Protein AF-A0A662D8E0-F1 (afdb_monomer)

Sequence (183 aa):
MVKTVTLTEENLMGVLKNFDGKKYLFLFYQEEELLMEKIFDDTGQSELQKMQFIKDIRFDVQKIKRLFADYGVHFNFLFITKVKWSNQLMDVTEFAPQQYENFKITGEFFSVFYNLAKATGGVTLSSQNPEAAFKKAVEVAENYYLLYYRPLNYQADGKFRQIKVVVRNRNYKVIHRLGYVAD

Structure (mmCIF, N/CA/C/O backbone):
data_AF-A0A662D8E0-F1
#
_entry.i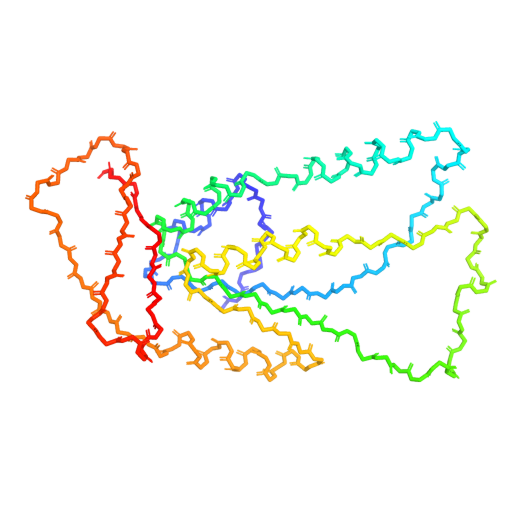d   AF-A0A662D8E0-F1
#
loop_
_atom_site.group_PDB
_atom_site.id
_atom_site.type_symbol
_atom_site.label_atom_id
_atom_site.label_alt_id
_atom_site.label_comp_id
_atom_site.label_asym_id
_atom_site.label_entity_id
_atom_site.label_seq_id
_atom_site.pdbx_PDB_ins_code
_atom_site.Cartn_x
_atom_site.Cartn_y
_atom_site.Cartn_z
_atom_site.occupancy
_atom_site.B_iso_or_equiv
_atom_site.auth_seq_id
_atom_site.auth_comp_id
_atom_site.auth_asym_id
_atom_site.auth_atom_id
_atom_site.pdbx_PDB_model_num
ATOM 1 N N . MET A 1 1 ? -19.123 -3.849 -16.099 1.00 37.91 1 MET A N 1
ATOM 2 C CA . MET A 1 1 ? -18.856 -2.529 -16.710 1.00 37.91 1 MET A CA 1
ATOM 3 C C . MET A 1 1 ? -17.509 -2.054 -16.182 1.00 37.91 1 MET A C 1
ATOM 5 O O . MET A 1 1 ? -17.419 -1.742 -15.003 1.00 37.91 1 MET A O 1
ATOM 9 N N . VAL A 1 2 ? -16.445 -2.120 -16.986 1.00 36.81 2 VAL A N 1
ATOM 10 C CA . VAL A 1 2 ? -15.109 -1.655 -16.571 1.00 36.81 2 VAL A CA 1
ATOM 11 C C . VAL A 1 2 ? -15.072 -0.144 -16.786 1.00 36.81 2 VAL A C 1
ATOM 13 O O . VAL A 1 2 ? -15.209 0.311 -17.918 1.00 36.81 2 VAL A O 1
ATOM 16 N N . LYS A 1 3 ? -14.974 0.636 -15.705 1.00 44.69 3 LYS A N 1
ATOM 17 C CA . LYS A 1 3 ? -14.778 2.088 -15.782 1.00 44.69 3 LYS A CA 1
ATOM 18 C C . LYS A 1 3 ? -13.283 2.370 -15.736 1.00 44.69 3 LYS A C 1
ATOM 20 O O . LYS A 1 3 ? -12.647 2.121 -14.716 1.00 44.69 3 LYS A O 1
ATOM 25 N N . THR A 1 4 ? -12.737 2.894 -16.823 1.00 47.56 4 THR A N 1
ATOM 26 C CA . THR A 1 4 ? -11.369 3.415 -16.848 1.00 47.56 4 THR A CA 1
ATOM 27 C C . THR A 1 4 ? -11.397 4.834 -16.290 1.00 47.56 4 THR A C 1
ATOM 29 O O . THR A 1 4 ? -12.100 5.690 -16.823 1.00 47.56 4 THR A O 1
ATOM 32 N N . VAL A 1 5 ? -10.680 5.078 -15.192 1.00 53.41 5 VAL A N 1
ATOM 33 C CA . VAL A 1 5 ? -10.555 6.403 -14.570 1.00 53.41 5 VAL A CA 1
ATOM 34 C C . VAL A 1 5 ? -9.076 6.716 -14.412 1.00 53.41 5 VAL A C 1
ATOM 36 O O . VAL A 1 5 ? -8.342 5.950 -13.792 1.00 53.41 5 VAL A O 1
ATOM 39 N N . THR A 1 6 ? -8.642 7.845 -14.963 1.00 57.75 6 THR A N 1
ATOM 40 C CA . THR A 1 6 ? -7.301 8.383 -14.723 1.00 57.75 6 THR A CA 1
ATOM 41 C C . THR A 1 6 ? -7.243 8.916 -13.297 1.00 57.75 6 THR A C 1
ATOM 43 O O . THR A 1 6 ? -8.007 9.816 -12.953 1.00 57.75 6 THR A O 1
ATOM 46 N N . LEU A 1 7 ? -6.373 8.359 -12.455 1.00 56.38 7 LEU A N 1
ATOM 47 C CA . LEU A 1 7 ? -6.229 8.780 -11.061 1.00 56.38 7 LEU A CA 1
ATOM 48 C C . LEU A 1 7 ? -5.250 9.958 -10.958 1.00 56.38 7 LEU A C 1
ATOM 50 O O . LEU A 1 7 ? -4.099 9.847 -11.370 1.00 56.38 7 LEU A O 1
ATOM 54 N N . THR A 1 8 ? -5.706 11.063 -10.378 1.00 64.31 8 THR A N 1
ATOM 55 C CA . THR A 1 8 ? -4.893 12.208 -9.947 1.00 64.31 8 THR A CA 1
ATOM 56 C C . THR A 1 8 ? -5.018 12.365 -8.432 1.00 64.31 8 THR A C 1
ATOM 58 O O . THR A 1 8 ? -5.955 11.837 -7.828 1.00 64.31 8 THR A O 1
ATOM 61 N N . GLU A 1 9 ? -4.098 13.084 -7.782 1.00 60.16 9 GLU A N 1
ATOM 62 C CA . GLU A 1 9 ? -4.174 13.293 -6.325 1.00 60.16 9 GLU A CA 1
ATOM 63 C C . GLU A 1 9 ? -5.512 13.935 -5.904 1.00 60.16 9 GLU A C 1
ATOM 65 O O . GLU A 1 9 ? -6.098 13.556 -4.889 1.00 60.16 9 GLU A O 1
ATOM 70 N N . GLU A 1 10 ? -6.033 14.849 -6.724 1.00 64.69 10 GLU A N 1
ATOM 71 C CA . GLU A 1 10 ? -7.282 15.573 -6.473 1.00 64.69 10 GLU A CA 1
ATOM 72 C C . GLU A 1 10 ? -8.528 14.689 -6.613 1.00 64.69 10 GLU A C 1
ATOM 74 O O . GLU A 1 10 ? -9.480 14.828 -5.841 1.00 64.69 10 GLU A O 1
ATOM 79 N N . ASN A 1 11 ? -8.538 13.752 -7.566 1.00 71.19 11 ASN A N 1
ATOM 80 C CA . ASN A 1 11 ? -9.723 12.938 -7.842 1.00 71.19 11 ASN A CA 1
ATOM 81 C C . ASN A 1 11 ? -9.759 11.618 -7.060 1.00 71.19 11 ASN A C 1
ATOM 83 O O . ASN A 1 11 ? -10.833 11.036 -6.883 1.00 71.19 11 ASN A O 1
ATOM 87 N N . LEU A 1 12 ? -8.612 11.177 -6.537 1.00 69.38 12 LEU A N 1
ATOM 88 C CA . LEU A 1 12 ? -8.454 9.905 -5.843 1.00 69.38 12 LEU A CA 1
ATOM 89 C C . LEU A 1 12 ? -9.450 9.757 -4.685 1.00 69.38 12 LEU A C 1
ATOM 91 O O . LEU A 1 12 ? -10.067 8.706 -4.535 1.00 69.38 12 LEU A O 1
ATOM 95 N N . MET A 1 13 ? -9.667 10.815 -3.896 1.00 68.00 13 MET A N 1
ATOM 96 C CA . MET A 1 13 ? -10.644 10.786 -2.801 1.00 68.00 13 MET A CA 1
ATOM 97 C C . MET A 1 13 ? -12.073 10.567 -3.292 1.00 68.00 13 MET A 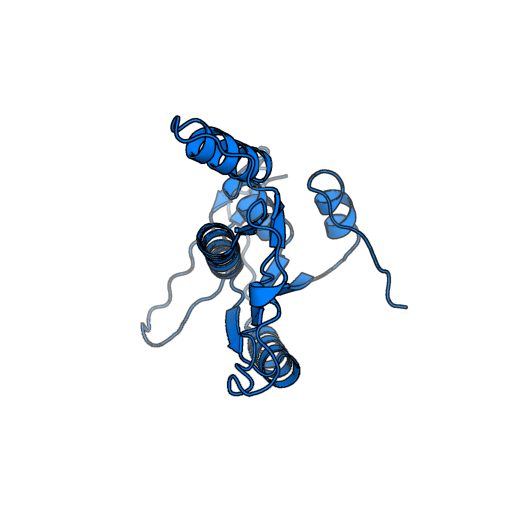C 1
ATOM 99 O O . MET A 1 13 ? -12.793 9.740 -2.737 1.00 68.00 13 MET A O 1
ATOM 103 N N . GLY A 1 14 ? -12.486 11.303 -4.326 1.00 72.56 14 GLY A N 1
ATOM 104 C CA . GLY A 1 14 ? -13.829 11.187 -4.892 1.00 72.56 14 GLY A CA 1
ATOM 105 C C . GLY A 1 14 ? -14.071 9.799 -5.476 1.00 72.56 14 GLY A C 1
ATOM 106 O O . GLY A 1 14 ? -15.124 9.208 -5.258 1.00 72.56 14 GLY A O 1
ATOM 107 N N . VAL A 1 15 ? -13.061 9.239 -6.148 1.00 75.19 15 VAL A N 1
ATOM 108 C CA . VAL A 1 15 ? -13.125 7.879 -6.687 1.00 75.19 15 VAL A CA 1
ATOM 109 C C . VAL A 1 15 ? -13.249 6.860 -5.559 1.00 75.19 15 VAL A C 1
ATOM 111 O O . VAL A 1 15 ? -14.141 6.020 -5.612 1.00 75.19 15 VAL A O 1
ATOM 114 N N . LEU A 1 16 ? -12.415 6.948 -4.517 1.00 73.88 16 LEU A N 1
ATOM 115 C CA . LEU A 1 16 ? -12.451 6.005 -3.397 1.00 73.88 16 LEU A CA 1
ATOM 116 C C . LEU A 1 16 ? -13.757 6.094 -2.593 1.00 73.88 16 LEU A C 1
ATOM 118 O O . LEU A 1 16 ? -14.262 5.055 -2.176 1.00 73.88 16 LEU A O 1
ATOM 122 N N . LYS A 1 17 ? -14.340 7.287 -2.414 1.00 74.44 17 LYS A N 1
ATOM 123 C CA . LYS A 1 17 ? -15.633 7.465 -1.724 1.00 74.44 17 LYS A CA 1
ATOM 124 C C . LYS A 1 17 ? -16.796 6.747 -2.408 1.00 74.44 17 LYS A C 1
ATOM 126 O O . LYS A 1 17 ? -17.717 6.323 -1.726 1.00 74.44 17 LYS A O 1
ATOM 131 N N . ASN A 1 18 ? -16.740 6.581 -3.726 1.00 76.50 18 ASN A N 1
ATOM 132 C CA . ASN A 1 18 ? -17.832 5.991 -4.503 1.00 76.50 18 ASN A CA 1
ATOM 133 C C . ASN A 1 18 ? -17.884 4.455 -4.449 1.00 76.50 18 ASN A C 1
ATOM 135 O O . ASN A 1 18 ? -18.759 3.860 -5.077 1.00 76.50 18 ASN A O 1
ATOM 139 N N . PHE A 1 19 ? -16.954 3.804 -3.743 1.00 72.06 19 PHE A N 1
ATOM 140 C CA . PHE A 1 19 ? -16.947 2.352 -3.577 1.00 72.06 19 PHE A CA 1
ATOM 141 C C . PHE A 1 19 ? -17.281 1.969 -2.136 1.00 72.06 19 PHE A C 1
ATOM 143 O O . PHE A 1 19 ? -16.475 2.165 -1.221 1.00 72.06 19 PHE A O 1
ATOM 150 N N . ASP A 1 20 ? -18.441 1.350 -1.948 1.00 70.75 20 ASP A N 1
ATOM 151 C CA . ASP A 1 20 ? -18.785 0.707 -0.686 1.00 70.75 20 ASP A CA 1
ATOM 152 C C . ASP A 1 20 ? -17.985 -0.588 -0.489 1.00 70.75 20 ASP A C 1
ATOM 154 O O . ASP A 1 20 ? -17.582 -1.265 -1.438 1.00 70.75 20 ASP A O 1
ATOM 158 N N . GLY A 1 21 ? -17.741 -0.942 0.772 1.00 72.31 21 GLY A N 1
ATOM 159 C CA . GLY A 1 21 ? -17.006 -2.152 1.133 1.00 72.31 21 GLY A CA 1
ATOM 160 C C . GLY A 1 21 ? -15.481 -2.037 1.018 1.00 72.31 21 GLY A C 1
ATOM 161 O O . GLY A 1 21 ? -14.895 -0.947 0.983 1.00 72.31 21 GLY A O 1
ATOM 162 N N . LYS A 1 22 ? -14.825 -3.204 1.046 1.00 74.56 22 LYS A N 1
ATOM 163 C CA . LYS A 1 22 ? -13.362 -3.323 1.043 1.00 74.56 22 LYS A CA 1
ATOM 164 C C . LYS A 1 22 ? -12.826 -3.077 -0.363 1.00 74.56 22 LYS A C 1
ATOM 166 O O . LYS A 1 22 ? -13.236 -3.731 -1.317 1.00 74.56 22 LYS A O 1
ATOM 171 N N . LYS A 1 23 ? -11.885 -2.143 -0.477 1.00 84.00 23 LYS A N 1
ATOM 172 C CA . LYS A 1 23 ? -11.341 -1.692 -1.761 1.00 84.00 23 LYS A CA 1
ATOM 173 C C . LYS A 1 23 ? -10.002 -2.371 -1.993 1.00 84.00 23 LYS A C 1
ATOM 175 O O . LYS A 1 23 ? -9.098 -2.220 -1.176 1.00 84.00 23 LYS A O 1
ATOM 180 N N . TYR A 1 24 ? -9.864 -3.087 -3.100 1.00 84.25 24 TYR A N 1
ATOM 181 C CA . TYR A 1 24 ? -8.595 -3.681 -3.509 1.00 84.25 24 TYR A CA 1
ATOM 182 C C . TYR A 1 24 ? -8.028 -2.890 -4.681 1.00 84.25 24 TYR A C 1
ATOM 184 O O . TYR A 1 24 ? -8.687 -2.755 -5.710 1.00 84.25 24 TYR A O 1
ATOM 192 N N . LEU A 1 25 ? -6.814 -2.364 -4.521 1.00 87.00 25 LEU A N 1
ATOM 193 C CA . LEU A 1 25 ? -6.104 -1.662 -5.585 1.00 87.00 25 LEU A CA 1
ATOM 194 C C . LEU A 1 25 ? -4.889 -2.490 -5.992 1.00 87.00 25 LEU A C 1
ATOM 196 O O . LEU A 1 25 ? -4.082 -2.846 -5.138 1.00 87.00 25 LEU A O 1
ATOM 200 N N . PHE A 1 26 ? -4.758 -2.784 -7.282 1.00 86.12 26 PHE A N 1
ATOM 201 C CA . PHE A 1 26 ? -3.616 -3.505 -7.838 1.00 86.12 26 PHE A CA 1
ATOM 202 C C . PHE A 1 26 ? -2.862 -2.572 -8.779 1.00 86.12 26 PHE A C 1
ATOM 204 O O . PHE A 1 26 ? -3.381 -2.198 -9.829 1.00 86.12 26 PHE A O 1
ATOM 211 N N . LEU A 1 27 ? -1.651 -2.181 -8.389 1.00 86.50 27 LEU A N 1
ATOM 212 C CA . LEU A 1 27 ? -0.756 -1.408 -9.239 1.00 86.50 27 LEU A CA 1
ATOM 213 C C . LEU A 1 27 ? 0.189 -2.358 -9.960 1.00 86.50 27 LEU A C 1
ATOM 215 O O . LEU A 1 27 ? 1.020 -3.000 -9.322 1.00 86.50 27 LEU A O 1
ATOM 219 N N . PHE A 1 28 ? 0.085 -2.396 -11.282 1.00 84.56 28 PHE A N 1
ATOM 220 C CA . PHE A 1 28 ? 1.060 -3.040 -12.149 1.00 84.56 28 PHE A CA 1
ATOM 221 C C . PHE A 1 28 ? 2.063 -1.985 -12.592 1.00 84.56 28 PHE A C 1
ATOM 223 O O . PHE A 1 28 ? 1.676 -0.967 -13.161 1.00 84.56 28 PHE A O 1
ATOM 230 N N . TYR A 1 29 ? 3.339 -2.216 -12.316 1.00 81.69 29 TYR A N 1
ATOM 231 C CA . TYR A 1 29 ? 4.412 -1.325 -12.734 1.00 81.69 29 TYR A CA 1
ATOM 232 C C . TYR A 1 29 ? 5.484 -2.136 -13.431 1.00 81.69 29 TYR A C 1
ATOM 234 O O . TYR A 1 29 ? 6.018 -3.075 -12.848 1.00 81.69 29 TYR A O 1
ATOM 242 N N . GLN A 1 30 ? 5.815 -1.751 -14.653 1.00 77.81 30 GLN A N 1
ATOM 243 C CA . GLN A 1 30 ? 6.962 -2.272 -15.374 1.00 77.81 30 GLN A CA 1
ATOM 244 C C . GLN A 1 30 ? 7.977 -1.146 -15.524 1.00 77.81 30 GLN A C 1
ATOM 246 O O . GLN A 1 30 ? 7.602 -0.012 -15.808 1.00 77.81 30 GLN A O 1
ATOM 251 N N . GLU A 1 31 ? 9.260 -1.454 -15.349 1.00 71.31 31 GLU A N 1
ATOM 252 C CA . GLU A 1 31 ? 10.318 -0.493 -15.649 1.00 71.31 31 GLU A CA 1
ATOM 253 C C . GLU A 1 31 ? 10.301 -0.151 -17.143 1.00 71.31 31 GLU A C 1
ATOM 255 O O . GLU A 1 31 ? 10.529 -1.013 -17.997 1.00 71.31 31 GLU A O 1
ATOM 260 N N . GLU A 1 32 ? 10.072 1.117 -17.458 1.00 61.94 32 GLU A N 1
ATOM 261 C CA . GLU A 1 32 ? 10.278 1.674 -18.788 1.00 61.94 32 GLU A CA 1
ATOM 262 C C . GLU A 1 32 ? 11.554 2.513 -18.784 1.00 61.94 32 GLU A C 1
ATOM 264 O O . GLU A 1 32 ? 11.815 3.267 -17.847 1.00 61.94 32 GLU A O 1
ATOM 269 N N . GLU A 1 33 ? 12.378 2.321 -19.814 1.00 59.06 33 GLU A N 1
ATOM 270 C CA . GLU A 1 33 ? 13.505 3.209 -20.073 1.00 59.06 33 GLU A CA 1
ATOM 271 C C . GLU A 1 33 ? 12.956 4.312 -20.962 1.00 59.06 33 GLU A C 1
ATOM 273 O O . GLU A 1 33 ? 12.493 4.040 -22.071 1.00 59.06 33 GLU A O 1
ATOM 278 N N . LEU A 1 34 ? 12.935 5.535 -20.444 1.00 55.09 34 LEU A N 1
ATOM 279 C CA . LEU A 1 34 ? 12.551 6.688 -21.239 1.00 55.09 34 LEU A CA 1
ATOM 280 C C . LEU A 1 34 ? 13.797 7.205 -21.948 1.00 55.09 34 LEU A C 1
ATOM 282 O O . LEU A 1 34 ? 14.824 7.440 -21.307 1.00 55.09 34 LEU A O 1
ATOM 286 N N . LEU A 1 35 ? 13.690 7.389 -23.263 1.00 51.25 35 LEU A N 1
ATOM 287 C CA .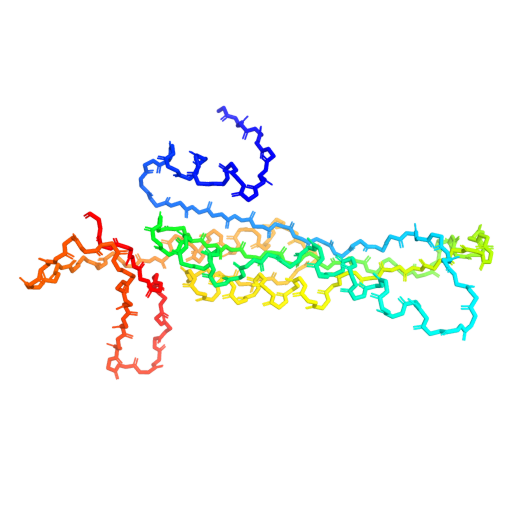 LEU A 1 35 ? 14.662 8.161 -24.026 1.00 51.25 35 LEU A CA 1
ATOM 288 C C . LEU A 1 35 ? 14.403 9.631 -23.722 1.00 51.25 35 LEU A C 1
ATOM 290 O O . LEU A 1 35 ? 13.423 10.207 -24.193 1.00 51.25 35 LEU A O 1
ATOM 294 N N . MET A 1 36 ? 15.261 10.218 -22.899 1.00 53.69 36 MET A N 1
ATOM 295 C CA . MET A 1 36 ? 15.249 11.652 -22.644 1.00 53.69 36 MET A CA 1
ATOM 296 C C . MET A 1 36 ? 16.361 12.287 -23.461 1.00 53.69 36 MET A C 1
ATOM 298 O O . MET A 1 36 ? 17.455 11.728 -23.564 1.00 53.69 36 MET A O 1
ATOM 302 N N . GLU A 1 37 ? 16.081 13.444 -24.058 1.00 53.00 37 GLU A N 1
ATOM 303 C CA . GLU A 1 37 ? 17.135 14.270 -24.644 1.00 53.00 37 GLU A CA 1
ATOM 304 C C . GLU A 1 37 ? 18.155 14.555 -23.533 1.00 53.00 37 GLU A C 1
ATOM 306 O O . GLU A 1 37 ? 17.772 14.903 -22.414 1.00 53.00 37 GLU A O 1
ATOM 311 N N . LYS A 1 38 ? 19.446 14.329 -23.792 1.00 56.56 38 LYS A N 1
ATOM 312 C CA . LYS A 1 38 ? 20.549 14.805 -22.965 1.00 56.56 38 LYS A CA 1
ATOM 313 C C . LYS A 1 38 ? 20.353 16.301 -22.831 1.00 56.56 38 LYS A C 1
ATOM 315 O O . LYS A 1 38 ? 20.732 17.078 -23.698 1.00 56.56 38 LYS A O 1
ATOM 320 N N . ILE A 1 39 ? 19.812 16.706 -21.697 1.00 50.84 39 ILE A N 1
ATOM 321 C CA . ILE A 1 39 ? 19.669 18.114 -21.341 1.00 50.84 39 ILE A CA 1
ATOM 322 C C . ILE A 1 39 ? 21.048 18.690 -20.918 1.00 50.84 39 ILE A C 1
ATOM 324 O O . ILE A 1 39 ? 21.108 19.688 -20.210 1.00 50.84 39 ILE A O 1
ATOM 328 N N . PHE A 1 40 ? 22.184 18.053 -21.254 1.00 53.75 40 PHE A N 1
ATOM 329 C CA . PHE A 1 40 ? 23.436 18.221 -20.502 1.00 53.75 40 PHE A CA 1
ATOM 330 C C . PHE A 1 40 ? 24.619 18.762 -21.309 1.00 53.75 40 PHE A C 1
ATOM 332 O O . PHE A 1 40 ? 25.128 18.110 -22.218 1.00 53.75 40 PHE A O 1
ATOM 339 N N . ASP A 1 41 ? 25.074 19.930 -20.850 1.00 46.78 41 ASP A N 1
ATOM 340 C CA . ASP A 1 41 ? 26.475 20.350 -20.742 1.00 46.78 41 ASP A CA 1
ATOM 341 C C . ASP A 1 41 ? 26.994 19.975 -19.323 1.00 46.78 41 ASP A C 1
ATOM 343 O O . ASP A 1 41 ? 26.196 19.865 -18.384 1.00 46.78 41 ASP A O 1
ATOM 347 N N . ASP A 1 42 ? 28.306 19.786 -19.144 1.00 51.75 42 ASP A N 1
ATOM 348 C CA . ASP A 1 42 ? 29.002 19.095 -18.023 1.00 51.75 42 ASP A CA 1
ATOM 349 C C . ASP A 1 42 ? 28.950 19.789 -16.630 1.00 51.75 42 ASP A C 1
ATOM 351 O O . ASP A 1 42 ? 29.786 19.568 -15.752 1.00 51.75 42 ASP A O 1
ATOM 355 N N . THR A 1 43 ? 27.965 20.647 -16.363 1.00 54.34 43 THR A N 1
ATOM 356 C CA . THR A 1 43 ? 28.021 21.645 -15.270 1.00 54.34 43 THR A CA 1
ATOM 357 C C . THR A 1 43 ? 27.281 21.281 -13.971 1.00 54.34 43 THR A C 1
ATOM 359 O O . THR A 1 43 ? 27.147 22.118 -13.079 1.00 54.34 43 THR A O 1
ATOM 362 N N . GLY A 1 44 ? 26.792 20.046 -13.803 1.00 52.50 44 GLY A N 1
ATOM 363 C CA . GLY A 1 44 ? 26.163 19.593 -12.545 1.00 52.50 44 GLY A CA 1
ATOM 364 C C . GLY A 1 44 ? 24.746 20.130 -12.265 1.00 52.50 44 GLY A C 1
ATOM 365 O O . GLY A 1 44 ? 24.129 19.744 -11.273 1.00 52.50 44 GLY A O 1
ATOM 366 N N . GLN A 1 45 ? 24.170 20.949 -13.154 1.00 52.47 45 GLN A N 1
ATOM 367 C CA . GLN A 1 45 ? 22.746 21.329 -13.100 1.00 52.47 45 GLN A CA 1
ATOM 368 C C . GLN A 1 45 ? 21.796 20.158 -13.428 1.00 52.47 45 GLN A C 1
ATOM 370 O O . GLN A 1 45 ? 20.602 20.206 -13.124 1.00 52.47 45 GLN A O 1
ATOM 375 N N . SER A 1 46 ? 22.350 19.080 -13.989 1.00 54.75 46 SER A N 1
ATOM 376 C CA . SER A 1 46 ? 21.666 17.851 -14.387 1.00 54.75 46 SER A CA 1
ATOM 377 C C . SER A 1 46 ? 21.015 17.110 -13.225 1.00 54.75 46 SER A C 1
ATOM 379 O O . SER A 1 46 ? 19.847 16.734 -13.291 1.00 54.75 46 SER A O 1
ATOM 381 N N . GLU A 1 47 ? 21.750 16.945 -12.130 1.00 56.38 47 GLU A N 1
ATOM 382 C CA . GLU A 1 47 ? 21.261 16.288 -10.924 1.00 56.38 47 GLU A CA 1
ATOM 383 C C . GLU A 1 47 ? 20.197 17.133 -10.230 1.00 56.38 47 GLU A C 1
ATOM 385 O O . GLU A 1 47 ? 19.217 16.588 -9.733 1.00 56.38 47 GLU A O 1
ATOM 390 N N . LEU A 1 48 ? 20.315 18.464 -10.258 1.00 56.22 48 LEU A N 1
ATOM 391 C CA . LEU A 1 48 ? 19.321 19.341 -9.645 1.00 56.22 48 LEU A CA 1
ATOM 392 C C . LEU A 1 48 ? 17.981 19.286 -10.391 1.00 56.22 48 LEU A C 1
ATOM 394 O O . LEU A 1 48 ? 16.945 19.185 -9.742 1.00 56.22 48 LEU A O 1
ATOM 398 N N . GLN A 1 49 ? 17.993 19.276 -11.728 1.00 56.00 49 GLN A N 1
ATOM 399 C CA . GLN A 1 49 ? 16.779 19.150 -12.543 1.00 56.00 49 GLN A CA 1
ATOM 400 C C . GLN A 1 49 ? 16.181 17.737 -12.493 1.00 56.00 49 GLN A C 1
ATOM 402 O O . GLN A 1 49 ? 14.965 17.606 -12.379 1.00 56.00 49 GLN A O 1
ATOM 407 N N . LYS A 1 50 ? 17.004 16.676 -12.473 1.00 55.75 50 LYS A N 1
ATOM 408 C CA . LYS A 1 50 ? 16.534 15.303 -12.195 1.00 55.75 50 LYS A CA 1
ATOM 409 C C . LYS A 1 50 ? 15.888 15.212 -10.814 1.00 55.75 50 LYS A C 1
ATOM 411 O O . LYS A 1 50 ? 14.786 14.688 -10.683 1.00 55.75 50 LYS A O 1
ATOM 416 N N . MET A 1 51 ? 16.531 15.773 -9.788 1.00 57.56 51 MET A N 1
ATOM 417 C CA . MET A 1 51 ? 15.963 15.875 -8.444 1.00 57.56 51 MET A CA 1
ATOM 418 C C . MET A 1 51 ? 14.706 16.743 -8.416 1.00 57.56 51 MET A C 1
ATOM 420 O O . MET A 1 51 ? 13.849 16.499 -7.574 1.00 57.56 51 MET A O 1
ATOM 424 N N . GLN A 1 52 ? 14.587 17.744 -9.290 1.00 57.69 52 GLN A N 1
ATOM 425 C CA . GLN A 1 52 ? 13.417 18.612 -9.388 1.00 57.69 52 GLN A CA 1
ATOM 426 C C . GLN A 1 52 ? 12.244 17.902 -10.062 1.00 57.69 52 GLN A C 1
ATOM 428 O O . GLN A 1 52 ? 11.167 17.893 -9.491 1.00 57.69 52 GLN A O 1
ATOM 433 N N . PHE A 1 53 ? 12.467 17.177 -11.158 1.00 57.12 53 PHE A N 1
ATOM 434 C CA . PHE A 1 53 ? 11.461 16.305 -11.770 1.00 57.12 53 PHE A CA 1
ATOM 435 C C . PHE A 1 53 ? 10.991 15.214 -10.797 1.00 57.12 53 PHE A C 1
ATOM 437 O O . PHE A 1 53 ? 9.798 14.990 -10.614 1.00 57.12 53 PHE A O 1
ATOM 444 N N . ILE A 1 54 ? 11.928 14.584 -10.082 1.00 56.50 54 ILE A N 1
ATOM 445 C CA . ILE A 1 54 ? 11.616 13.649 -8.996 1.00 56.50 54 ILE A CA 1
ATOM 446 C C . ILE A 1 54 ? 10.841 14.350 -7.866 1.00 56.50 54 ILE A C 1
ATOM 448 O O . ILE A 1 54 ? 9.899 13.772 -7.327 1.00 56.50 54 ILE A O 1
ATOM 452 N N . LYS A 1 55 ? 11.209 15.589 -7.500 1.00 55.19 55 LYS A N 1
ATOM 453 C CA . LYS A 1 55 ? 10.502 16.412 -6.501 1.00 55.19 55 LYS A CA 1
ATOM 454 C C . LYS A 1 55 ? 9.087 16.770 -6.932 1.00 55.19 55 LYS A C 1
ATOM 456 O O . LYS A 1 55 ? 8.205 16.710 -6.085 1.00 55.19 55 LYS A O 1
ATOM 461 N N . ASP A 1 56 ? 8.867 17.097 -8.195 1.00 52.53 56 ASP A N 1
ATOM 462 C CA . ASP A 1 56 ? 7.553 17.458 -8.730 1.00 52.53 56 ASP A CA 1
ATOM 463 C C . ASP A 1 56 ? 6.609 16.245 -8.738 1.00 52.53 56 ASP A C 1
ATOM 465 O O . ASP A 1 56 ? 5.395 16.398 -8.624 1.00 52.53 56 ASP A O 1
ATOM 469 N N . ILE A 1 57 ? 7.164 15.026 -8.757 1.00 54.38 57 ILE A N 1
ATOM 470 C CA . ILE A 1 57 ? 6.418 13.770 -8.594 1.00 54.38 57 ILE A CA 1
ATOM 471 C C . ILE A 1 57 ? 6.417 13.278 -7.129 1.00 54.38 57 ILE A C 1
ATOM 473 O O . ILE A 1 57 ? 5.930 12.182 -6.838 1.00 54.38 57 ILE A O 1
ATOM 477 N N . ARG A 1 58 ? 6.929 14.054 -6.157 1.00 54.88 58 ARG A N 1
ATOM 478 C CA . ARG A 1 58 ? 6.836 13.687 -4.731 1.00 54.88 58 ARG A CA 1
ATOM 479 C C . ARG A 1 58 ? 5.396 13.799 -4.266 1.00 54.88 58 ARG A C 1
ATOM 481 O O . ARG A 1 58 ? 4.974 14.786 -3.674 1.00 54.88 58 ARG A O 1
ATOM 488 N N . PHE A 1 59 ? 4.674 12.709 -4.447 1.00 62.06 59 PHE A N 1
ATOM 489 C CA . PHE A 1 59 ? 3.480 12.422 -3.686 1.00 62.06 59 PHE A CA 1
ATOM 490 C C . PHE A 1 59 ? 3.785 12.572 -2.192 1.00 62.06 59 PHE A C 1
ATOM 492 O O . PHE A 1 59 ? 4.784 12.035 -1.700 1.00 62.06 59 PHE A O 1
ATOM 499 N N . ASP A 1 60 ? 2.908 13.240 -1.440 1.00 71.50 60 ASP A N 1
ATOM 500 C CA . ASP A 1 60 ? 2.961 13.167 0.017 1.00 71.50 60 ASP A CA 1
ATOM 501 C C . ASP A 1 60 ? 2.579 11.740 0.441 1.00 71.50 60 ASP A C 1
ATOM 503 O O . ASP A 1 60 ? 1.416 11.381 0.645 1.00 71.50 60 ASP A O 1
ATOM 507 N N . VAL A 1 61 ? 3.601 10.893 0.556 1.00 71.38 61 VAL A N 1
ATOM 508 C CA . VAL A 1 61 ? 3.472 9.476 0.900 1.00 71.38 61 VAL A CA 1
ATOM 509 C C . VAL A 1 61 ? 2.738 9.299 2.229 1.00 71.38 61 VAL A C 1
ATOM 511 O O . VAL A 1 61 ? 2.031 8.308 2.410 1.00 71.38 61 VAL A O 1
ATOM 514 N N . GLN A 1 62 ? 2.887 10.231 3.175 1.00 76.00 62 GLN A N 1
ATOM 515 C CA . GLN A 1 62 ? 2.205 10.148 4.465 1.00 76.00 62 GLN A CA 1
ATOM 516 C C . GLN A 1 62 ? 0.722 10.466 4.323 1.00 76.00 62 GLN A C 1
ATOM 518 O O . GLN A 1 62 ? -0.109 9.738 4.873 1.00 76.00 62 GLN A O 1
ATOM 523 N N . LYS A 1 63 ? 0.383 11.494 3.544 1.00 78.56 63 LYS A N 1
ATOM 524 C CA . LYS A 1 63 ? -1.002 11.822 3.197 1.00 78.56 63 LYS A CA 1
ATOM 525 C C . LYS A 1 63 ? -1.678 10.659 2.475 1.00 78.56 63 LYS A C 1
ATOM 527 O O . LYS A 1 63 ? -2.732 10.218 2.924 1.00 78.56 63 LYS A O 1
ATOM 532 N N . ILE A 1 64 ? -1.041 10.081 1.452 1.00 77.75 64 ILE A N 1
ATOM 533 C CA . ILE A 1 64 ? -1.575 8.921 0.717 1.00 77.75 64 ILE A CA 1
ATOM 534 C C . ILE A 1 64 ? -1.747 7.710 1.638 1.00 77.75 64 ILE A C 1
ATOM 536 O O . ILE A 1 64 ? -2.796 7.072 1.617 1.00 77.75 64 ILE A O 1
ATOM 540 N N . LYS A 1 65 ? -0.766 7.401 2.495 1.00 79.19 65 LYS A N 1
ATOM 541 C CA . LYS A 1 65 ? -0.880 6.290 3.456 1.00 79.19 65 LYS A CA 1
ATOM 542 C C . LYS A 1 65 ? -2.060 6.464 4.405 1.00 79.19 65 LYS A C 1
ATOM 544 O O . LYS A 1 65 ? -2.790 5.503 4.637 1.00 79.19 65 LYS A O 1
ATOM 549 N N . ARG A 1 66 ? -2.243 7.668 4.960 1.00 82.69 66 ARG A N 1
ATOM 550 C CA . ARG A 1 66 ? -3.373 7.976 5.851 1.00 82.69 66 ARG A CA 1
ATOM 551 C C . ARG A 1 66 ? -4.695 7.863 5.108 1.00 82.69 66 ARG A C 1
ATOM 553 O O . ARG A 1 66 ? -5.597 7.217 5.622 1.00 82.69 66 ARG A O 1
ATOM 560 N N . LEU A 1 67 ? -4.761 8.402 3.891 1.00 82.00 67 LEU A N 1
ATOM 561 C CA . LEU A 1 67 ? -5.933 8.327 3.027 1.00 82.00 67 LEU A CA 1
ATOM 562 C C . LEU A 1 67 ? -6.326 6.872 2.745 1.00 82.00 67 LEU A C 1
ATOM 564 O O . LEU A 1 67 ? -7.447 6.453 3.005 1.00 82.00 67 LEU A O 1
ATOM 568 N N . PHE A 1 68 ? -5.385 6.066 2.259 1.00 83.81 68 PHE A N 1
ATOM 569 C CA . PHE A 1 68 ? -5.642 4.668 1.927 1.00 83.81 68 PHE A CA 1
ATOM 570 C C . PHE A 1 68 ? -6.053 3.860 3.162 1.00 83.81 68 PHE A C 1
ATOM 572 O O . PHE A 1 68 ? -6.943 3.017 3.073 1.00 83.81 68 PHE A O 1
ATOM 579 N N . ALA A 1 69 ? -5.432 4.123 4.315 1.00 80.75 69 ALA A N 1
ATOM 580 C CA . ALA A 1 69 ? -5.797 3.470 5.565 1.00 80.75 69 ALA A CA 1
ATOM 581 C C . ALA A 1 69 ? -7.222 3.831 6.011 1.00 80.75 69 ALA A C 1
ATOM 583 O O . ALA A 1 69 ? -7.987 2.934 6.373 1.00 80.75 69 ALA A O 1
ATOM 584 N N . ASP A 1 70 ? -7.574 5.114 5.929 1.00 82.75 70 ASP A N 1
ATOM 585 C CA . ASP A 1 70 ? -8.882 5.647 6.297 1.00 82.75 70 ASP A CA 1
ATOM 586 C C . ASP A 1 70 ? -10.011 5.022 5.466 1.00 82.75 70 ASP A C 1
ATOM 588 O O . ASP A 1 70 ? -10.917 4.392 6.014 1.00 82.75 70 ASP A O 1
ATOM 592 N N . TYR A 1 71 ? -9.866 5.022 4.136 1.00 81.38 71 TYR A N 1
ATOM 593 C CA . TYR A 1 71 ? -10.837 4.412 3.215 1.00 81.38 71 TYR A CA 1
ATOM 594 C C . TYR A 1 71 ? -10.816 2.876 3.183 1.00 81.38 71 TYR A C 1
ATOM 596 O O . TYR A 1 71 ? -11.578 2.268 2.420 1.00 81.38 71 TYR A O 1
ATOM 604 N N . GLY A 1 72 ? -9.954 2.232 3.978 1.00 79.31 72 GLY A N 1
ATOM 605 C CA . GLY A 1 72 ? -9.831 0.775 4.023 1.00 79.31 72 GLY A CA 1
ATOM 606 C C . GLY A 1 72 ? -9.335 0.168 2.709 1.00 79.31 72 GLY A C 1
ATOM 607 O O . GLY A 1 72 ? -9.741 -0.939 2.349 1.00 79.31 72 GLY A O 1
ATOM 608 N N . VAL A 1 73 ? -8.487 0.896 1.978 1.00 85.31 73 VAL A N 1
ATOM 609 C CA . VAL A 1 73 ? -7.866 0.421 0.740 1.00 85.31 73 VAL A CA 1
ATOM 610 C C . VAL A 1 73 ? -6.793 -0.602 1.076 1.00 85.31 73 VAL A C 1
ATOM 612 O O . VAL A 1 73 ? -5.913 -0.347 1.893 1.00 85.31 73 VAL A O 1
ATOM 615 N N . HIS A 1 74 ? -6.848 -1.746 0.407 1.00 84.69 74 HIS A N 1
ATOM 616 C CA . HIS A 1 74 ? -5.841 -2.793 0.436 1.00 84.69 74 HIS A CA 1
ATOM 617 C C . HIS A 1 74 ? -5.015 -2.707 -0.854 1.00 84.69 74 HIS A C 1
ATOM 619 O O . HIS A 1 74 ? -5.497 -3.063 -1.932 1.00 84.69 74 HIS A O 1
ATOM 625 N N . PHE A 1 75 ? -3.799 -2.163 -0.759 1.00 87.00 75 PHE A N 1
ATOM 626 C CA . PHE A 1 75 ? -2.971 -1.841 -1.921 1.00 87.00 75 PHE A CA 1
ATOM 627 C C . PHE A 1 75 ? -1.940 -2.931 -2.211 1.00 87.00 75 PHE A C 1
ATOM 629 O O . PHE A 1 75 ? -1.035 -3.165 -1.414 1.00 87.00 75 PHE A O 1
ATOM 636 N N . ASN A 1 76 ? -2.046 -3.548 -3.381 1.00 87.69 76 ASN A N 1
ATOM 637 C CA . ASN A 1 76 ? -1.129 -4.554 -3.891 1.00 87.69 76 ASN A CA 1
ATOM 638 C C . ASN A 1 76 ? -0.261 -3.962 -5.000 1.00 87.69 76 ASN A C 1
ATOM 640 O O . ASN A 1 76 ? -0.758 -3.301 -5.911 1.00 87.69 76 ASN A O 1
ATOM 644 N N . PHE A 1 77 ? 1.034 -4.242 -4.938 1.00 89.25 77 PHE A N 1
ATOM 645 C CA . PHE A 1 77 ? 2.025 -3.757 -5.883 1.00 89.25 77 PHE A CA 1
ATOM 646 C C . PHE A 1 77 ? 2.655 -4.925 -6.647 1.00 89.25 77 PHE A C 1
ATOM 648 O O . PHE A 1 77 ? 3.286 -5.804 -6.063 1.00 89.25 77 PHE A O 1
ATOM 655 N N . LEU A 1 78 ? 2.467 -4.936 -7.960 1.00 87.69 78 LEU A N 1
ATOM 656 C CA . LEU A 1 78 ? 2.954 -5.946 -8.890 1.00 87.69 78 LEU A CA 1
ATOM 657 C C . LEU A 1 78 ? 4.049 -5.311 -9.746 1.00 87.69 78 LEU A C 1
ATOM 659 O O . LEU A 1 78 ? 3.770 -4.578 -10.694 1.00 87.69 78 LEU A O 1
ATOM 663 N N . PHE A 1 79 ? 5.298 -5.582 -9.386 1.00 85.19 79 PHE A N 1
ATOM 664 C CA . PHE A 1 79 ? 6.466 -5.164 -10.144 1.00 85.19 79 PHE A CA 1
ATOM 665 C C . PHE A 1 79 ? 6.734 -6.173 -11.265 1.00 85.19 79 PHE A C 1
ATOM 667 O O . PHE A 1 79 ? 7.100 -7.325 -11.023 1.00 85.19 79 PHE A O 1
ATOM 674 N N . ILE A 1 80 ? 6.522 -5.750 -12.503 1.00 83.94 80 ILE A N 1
ATOM 675 C CA . ILE A 1 80 ? 6.738 -6.565 -13.688 1.00 83.94 80 ILE A CA 1
ATOM 676 C C . ILE A 1 80 ? 8.171 -6.354 -14.162 1.00 83.94 80 ILE A C 1
ATOM 678 O O . ILE A 1 80 ? 8.576 -5.263 -14.560 1.00 83.94 80 ILE A O 1
ATOM 682 N N . THR A 1 81 ? 8.955 -7.420 -14.099 1.00 74.94 81 THR A N 1
ATOM 683 C CA . THR A 1 81 ? 10.323 -7.440 -14.624 1.00 74.94 81 THR A CA 1
ATOM 684 C C . THR A 1 81 ? 10.292 -7.774 -16.109 1.00 74.94 81 THR A C 1
ATOM 686 O O . THR A 1 81 ? 9.576 -8.682 -16.529 1.00 74.94 81 THR A O 1
ATOM 689 N N . LYS A 1 82 ? 11.080 -7.059 -16.917 1.00 69.00 82 LYS A N 1
ATOM 690 C CA . LYS A 1 82 ? 11.234 -7.384 -18.338 1.00 69.00 82 LYS A CA 1
ATOM 691 C C . LYS A 1 82 ? 11.960 -8.724 -18.483 1.00 69.00 82 LYS A C 1
ATOM 693 O O . LYS A 1 82 ? 12.997 -8.943 -17.854 1.00 69.00 82 LYS A O 1
ATOM 698 N N . VAL A 1 83 ? 11.441 -9.601 -19.341 1.00 56.09 83 VAL A N 1
ATOM 699 C CA . VAL A 1 83 ? 12.201 -10.753 -19.837 1.00 56.09 83 VAL A CA 1
ATOM 700 C C . VAL A 1 83 ? 13.346 -10.183 -20.671 1.00 56.09 83 VAL A C 1
ATOM 702 O O . VAL A 1 83 ? 13.103 -9.506 -21.670 1.00 56.09 83 VAL A O 1
ATOM 705 N N . LYS A 1 84 ? 14.595 -10.406 -20.253 1.00 49.84 84 LYS A N 1
ATOM 706 C CA . LYS A 1 84 ? 15.751 -10.118 -21.105 1.00 49.84 84 LYS A CA 1
ATOM 707 C C . LYS A 1 84 ? 15.747 -11.154 -22.225 1.00 49.84 84 LYS A C 1
ATOM 709 O O . LYS A 1 84 ? 16.245 -12.261 -22.037 1.00 49.84 84 LYS A O 1
ATOM 714 N N . TRP A 1 85 ? 15.136 -10.829 -23.359 1.00 38.97 85 TRP A N 1
ATOM 715 C CA . TRP A 1 85 ? 15.391 -11.566 -24.592 1.00 38.97 85 TRP A CA 1
ATOM 716 C C . TRP A 1 85 ? 16.898 -11.470 -24.834 1.00 38.97 85 TRP A C 1
ATOM 718 O O . TRP A 1 85 ? 17.452 -10.375 -24.764 1.00 38.97 85 TRP A O 1
ATOM 728 N N . SER A 1 86 ? 17.578 -12.606 -24.997 1.00 41.62 86 SER A N 1
ATOM 729 C CA . SER A 1 86 ? 19.016 -12.643 -25.273 1.00 41.62 86 SER A CA 1
ATOM 730 C C . SER A 1 86 ? 19.361 -11.628 -26.363 1.00 41.62 86 SER A C 1
ATOM 732 O O . SER A 1 86 ? 18.685 -11.616 -27.391 1.00 41.62 86 SER A O 1
ATOM 734 N N . ASN A 1 87 ? 20.381 -10.803 -26.120 1.00 43.66 87 ASN A N 1
ATOM 735 C CA . ASN A 1 87 ? 20.876 -9.705 -26.960 1.00 43.66 87 ASN A CA 1
ATOM 736 C C . ASN A 1 87 ? 21.325 -10.152 -28.373 1.00 43.66 87 ASN A C 1
ATOM 738 O O . ASN A 1 87 ? 22.496 -10.047 -28.722 1.00 43.66 87 ASN A O 1
ATOM 742 N N . GLN A 1 88 ? 20.415 -10.677 -29.190 1.00 42.94 88 GLN A N 1
ATOM 743 C CA . GLN A 1 88 ? 20.662 -11.061 -30.582 1.00 42.94 88 GLN A CA 1
ATOM 744 C C . GLN A 1 88 ? 19.624 -10.461 -31.541 1.00 42.94 88 GLN A C 1
ATOM 746 O O . GLN A 1 88 ? 19.528 -10.850 -32.700 1.00 42.94 88 GLN A O 1
ATOM 751 N N . LEU A 1 89 ? 18.858 -9.478 -31.070 1.00 43.12 89 LEU A N 1
ATOM 752 C CA . LEU A 1 89 ? 18.088 -8.580 -31.917 1.00 43.12 89 LEU A CA 1
ATOM 753 C C . LEU A 1 89 ? 18.626 -7.179 -31.653 1.00 43.12 89 LEU A C 1
ATOM 755 O O . LEU A 1 89 ? 18.687 -6.763 -30.500 1.00 43.12 89 LEU A O 1
ATOM 759 N N . MET A 1 90 ? 19.101 -6.559 -32.732 1.00 39.97 90 MET A N 1
ATOM 760 C CA . MET A 1 90 ? 19.826 -5.291 -32.815 1.00 39.97 90 MET A CA 1
ATOM 761 C C . MET A 1 90 ? 19.589 -4.346 -31.637 1.00 39.97 90 MET A C 1
ATOM 763 O O . MET A 1 90 ? 18.460 -3.942 -31.358 1.00 39.97 90 MET A O 1
ATOM 767 N N . ASP A 1 91 ? 20.686 -3.988 -30.977 1.00 45.19 91 ASP A N 1
ATOM 768 C CA . ASP A 1 91 ? 20.707 -2.959 -29.956 1.00 45.19 91 ASP A CA 1
ATOM 769 C C . ASP A 1 91 ? 20.372 -1.619 -30.627 1.00 45.19 91 ASP A C 1
ATOM 771 O O . ASP A 1 91 ? 21.192 -1.009 -31.310 1.00 45.19 91 ASP A O 1
ATOM 775 N N . VAL A 1 92 ? 19.122 -1.171 -30.489 1.00 44.62 92 VAL A N 1
ATOM 776 C CA . VAL A 1 92 ? 18.647 0.112 -31.038 1.00 44.62 92 VAL A CA 1
ATOM 777 C C . VAL A 1 92 ? 19.419 1.295 -30.419 1.00 44.62 92 VAL A C 1
ATOM 779 O O . VAL A 1 92 ? 19.315 2.421 -30.903 1.00 44.62 92 VAL A O 1
ATOM 782 N N . THR A 1 93 ? 20.252 1.057 -29.397 1.00 46.94 93 THR A N 1
ATOM 783 C CA . THR A 1 93 ? 21.186 2.057 -28.864 1.00 46.94 93 THR A CA 1
ATOM 784 C C . THR A 1 93 ? 22.278 2.472 -29.853 1.00 46.94 93 THR A C 1
ATOM 786 O O . THR A 1 93 ? 22.793 3.577 -29.709 1.00 46.94 93 THR A O 1
ATOM 789 N N . GLU A 1 94 ? 22.570 1.702 -30.912 1.00 45.44 94 GLU A N 1
ATOM 790 C CA . GLU A 1 94 ? 23.496 2.149 -31.973 1.00 45.44 94 GLU A CA 1
ATOM 791 C C . GLU A 1 94 ? 22.916 3.267 -32.861 1.00 45.44 94 GLU A C 1
ATOM 793 O O . GLU A 1 94 ? 23.669 3.963 -33.540 1.00 45.44 94 GLU A O 1
ATOM 798 N N . PHE A 1 95 ? 21.594 3.486 -32.831 1.00 46.94 95 PHE A N 1
ATOM 799 C CA . PHE A 1 95 ? 20.919 4.552 -33.584 1.00 46.94 95 PHE A CA 1
ATOM 800 C C . PHE A 1 95 ? 20.374 5.683 -32.708 1.00 46.94 95 PHE A C 1
ATOM 802 O O . PHE A 1 95 ? 19.783 6.624 -33.242 1.00 46.94 95 PHE A O 1
ATOM 809 N N . ALA A 1 96 ? 20.564 5.633 -31.386 1.00 45.78 96 ALA A N 1
ATOM 810 C CA . ALA A 1 96 ? 20.245 6.770 -30.534 1.00 45.78 96 ALA A CA 1
ATOM 811 C C . ALA A 1 96 ? 21.239 7.906 -30.850 1.00 45.78 96 ALA A C 1
ATOM 813 O O . ALA A 1 96 ? 22.448 7.718 -30.690 1.00 45.78 96 ALA A O 1
ATOM 814 N N . PRO A 1 97 ? 20.782 9.087 -31.313 1.00 48.59 97 PRO A N 1
ATOM 815 C CA . PRO A 1 97 ? 21.673 10.227 -31.488 1.00 48.59 97 PRO A CA 1
ATOM 816 C C . PRO A 1 97 ? 22.389 10.509 -30.158 1.00 48.59 97 PRO A C 1
ATOM 818 O O . PRO A 1 97 ? 21.763 10.403 -29.104 1.00 48.59 97 PRO A O 1
ATOM 821 N N . GLN A 1 98 ? 23.673 10.899 -30.183 1.00 56.88 98 GLN A N 1
ATOM 822 C CA . GLN A 1 98 ? 24.510 11.126 -28.980 1.00 56.88 98 GLN A CA 1
ATOM 823 C C . GLN A 1 98 ? 23.901 12.089 -27.936 1.00 56.88 98 GLN A C 1
ATOM 825 O O . GLN A 1 98 ? 24.406 12.184 -26.813 1.00 56.88 98 GLN A O 1
ATOM 830 N N . GLN A 1 99 ? 22.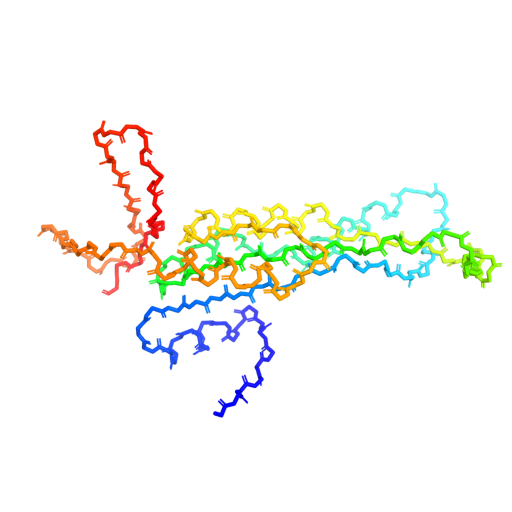835 12.792 -28.325 1.00 51.75 99 GLN A N 1
ATOM 831 C CA . GLN A 1 99 ? 22.014 13.712 -27.553 1.00 51.75 99 GLN A CA 1
ATOM 832 C C . GLN A 1 99 ? 20.858 13.043 -26.783 1.00 51.75 99 GLN A C 1
ATOM 834 O O . GLN A 1 99 ? 19.988 13.770 -26.339 1.00 51.75 99 GLN A O 1
ATOM 839 N N . TYR A 1 100 ? 20.781 11.717 -26.626 1.00 53.41 100 TYR A N 1
ATOM 840 C CA . TYR A 1 100 ? 19.757 11.060 -25.791 1.00 53.41 100 TYR A CA 1
ATOM 841 C C . TYR A 1 100 ? 20.392 10.099 -24.777 1.00 53.41 100 TYR A C 1
ATOM 843 O O . TYR A 1 100 ? 21.385 9.440 -25.076 1.00 53.41 100 TYR A O 1
ATOM 851 N N . GLU A 1 101 ? 19.816 10.011 -23.575 1.00 57.16 101 GLU A N 1
ATOM 852 C CA . GLU A 1 101 ? 20.216 9.068 -22.521 1.00 57.16 101 GLU A CA 1
ATOM 853 C C . GLU A 1 101 ? 19.010 8.300 -21.969 1.00 57.16 101 GLU A C 1
ATOM 855 O O . GLU A 1 101 ? 17.908 8.841 -21.830 1.00 57.16 101 GLU A O 1
ATOM 860 N N . ASN A 1 102 ? 19.238 7.032 -21.610 1.00 54.75 102 ASN A N 1
ATOM 861 C CA . ASN A 1 102 ? 18.223 6.200 -20.970 1.00 54.75 102 ASN A CA 1
ATOM 862 C C . ASN A 1 102 ? 18.036 6.647 -19.517 1.00 54.75 102 ASN A C 1
ATOM 864 O O . ASN A 1 102 ? 18.923 6.480 -18.677 1.00 54.75 102 ASN A O 1
ATOM 868 N N . PHE A 1 103 ? 16.855 7.169 -19.200 1.00 56.00 103 PHE A N 1
ATOM 869 C CA . PHE A 1 103 ? 16.487 7.557 -17.844 1.00 56.00 103 PHE A CA 1
ATOM 870 C C . PHE A 1 103 ? 15.628 6.469 -17.183 1.00 56.00 103 PHE A C 1
ATOM 872 O O . PHE A 1 103 ? 14.583 6.076 -17.708 1.00 56.00 103 PHE A O 1
ATOM 879 N N . LYS A 1 104 ? 16.069 5.984 -16.012 1.00 58.78 104 LYS A N 1
ATOM 880 C CA . LYS A 1 104 ? 15.369 4.974 -15.199 1.00 58.78 104 LYS A CA 1
ATOM 881 C C . LYS A 1 104 ? 14.762 5.623 -13.959 1.00 58.78 104 LYS A C 1
ATOM 883 O O . LYS A 1 104 ? 15.484 6.036 -13.057 1.00 58.78 104 LYS A O 1
ATOM 888 N N . ILE A 1 105 ? 13.435 5.641 -13.864 1.00 56.41 105 ILE A N 1
ATOM 889 C CA . ILE A 1 105 ? 12.706 6.258 -12.739 1.00 56.41 105 ILE A CA 1
ATOM 890 C C . ILE A 1 105 ? 12.365 5.236 -11.634 1.00 56.41 105 ILE A C 1
ATOM 892 O O . ILE A 1 105 ? 11.274 5.234 -11.069 1.00 56.41 105 ILE A O 1
ATOM 896 N N . THR A 1 106 ? 13.254 4.284 -11.350 1.00 58.88 106 THR A N 1
ATOM 897 C CA . THR A 1 106 ? 12.830 3.010 -10.738 1.00 58.88 106 THR A CA 1
ATOM 898 C C . THR A 1 106 ? 12.975 2.913 -9.223 1.00 58.88 106 THR A C 1
ATOM 900 O O . THR A 1 106 ? 12.080 2.386 -8.560 1.00 58.88 106 THR A O 1
ATOM 903 N N . GLY A 1 107 ? 14.073 3.410 -8.648 1.00 61.84 107 GLY A N 1
ATOM 904 C CA . GLY A 1 107 ? 14.389 3.169 -7.233 1.00 61.84 107 GLY A CA 1
ATOM 905 C C . GLY A 1 107 ? 13.406 3.829 -6.262 1.00 61.84 107 GLY A C 1
ATOM 906 O O . GLY A 1 107 ? 12.884 3.185 -5.346 1.00 61.84 107 GLY A O 1
ATOM 907 N N . GLU A 1 108 ? 13.113 5.110 -6.480 1.00 61.81 108 GLU A N 1
ATOM 908 C CA . GLU A 1 108 ? 12.258 5.875 -5.570 1.00 61.81 108 GLU A CA 1
ATOM 909 C C . GLU A 1 108 ? 10.795 5.423 -5.645 1.00 61.81 108 GLU A C 1
ATOM 911 O O . GLU A 1 108 ? 10.192 5.147 -4.604 1.00 61.81 108 GLU A O 1
ATOM 916 N N . PHE A 1 109 ? 10.254 5.223 -6.851 1.00 68.94 109 PHE A N 1
ATOM 917 C CA . PHE A 1 109 ? 8.875 4.764 -7.055 1.00 68.94 109 PHE A CA 1
ATOM 918 C C . PHE A 1 109 ? 8.634 3.382 -6.455 1.00 68.94 109 PHE A C 1
ATOM 920 O O . PHE A 1 109 ? 7.644 3.181 -5.746 1.00 68.94 109 PHE A O 1
ATOM 927 N N . PHE A 1 110 ? 9.566 2.445 -6.658 1.00 73.50 110 PHE A N 1
ATOM 928 C CA . PHE A 1 110 ? 9.472 1.124 -6.046 1.00 73.50 110 PHE A CA 1
ATOM 929 C C . PHE A 1 110 ? 9.378 1.227 -4.520 1.00 73.50 110 PHE A C 1
ATOM 931 O O . PHE A 1 110 ? 8.498 0.620 -3.908 1.00 73.50 110 PHE A O 1
ATOM 938 N N . SER A 1 111 ? 10.246 2.033 -3.898 1.00 72.94 111 SER A N 1
ATOM 939 C CA . SER A 1 111 ? 10.270 2.193 -2.441 1.00 72.94 111 SER A CA 1
ATOM 940 C C . SER A 1 111 ? 8.973 2.806 -1.893 1.00 72.94 111 SER A C 1
ATOM 942 O O . SER A 1 111 ? 8.484 2.388 -0.838 1.00 72.94 111 SER A O 1
ATOM 944 N N . VAL A 1 112 ? 8.372 3.756 -2.617 1.00 76.69 112 VAL A N 1
ATOM 945 C CA . VAL A 1 112 ? 7.106 4.398 -2.241 1.00 76.69 112 VAL A CA 1
ATOM 946 C C . VAL A 1 112 ? 5.965 3.386 -2.264 1.00 76.69 112 VAL A C 1
ATOM 948 O O . VAL A 1 112 ? 5.276 3.221 -1.252 1.00 76.69 112 VAL A O 1
ATOM 951 N N . PHE A 1 113 ? 5.794 2.660 -3.370 1.00 81.12 113 PHE A N 1
ATOM 952 C CA . PHE A 1 113 ? 4.705 1.693 -3.517 1.00 81.12 113 PHE A CA 1
ATOM 953 C C . PHE A 1 113 ? 4.881 0.469 -2.621 1.00 81.12 113 PHE A C 1
ATOM 955 O O . PHE A 1 113 ? 3.908 0.003 -2.028 1.00 81.12 113 PHE A O 1
ATOM 962 N N . TYR A 1 114 ? 6.115 0.008 -2.417 1.00 81.69 114 TYR A N 1
ATOM 963 C CA . TYR A 1 114 ? 6.427 -1.014 -1.419 1.00 81.69 114 TYR A CA 1
ATOM 964 C C . TYR A 1 114 ? 5.970 -0.590 -0.015 1.00 81.69 114 TYR A C 1
ATOM 966 O O . TYR A 1 114 ? 5.273 -1.325 0.692 1.00 81.69 114 TYR A O 1
ATOM 974 N N . ASN A 1 115 ? 6.309 0.637 0.389 1.00 78.81 115 ASN A N 1
ATOM 975 C CA . ASN A 1 115 ? 5.915 1.166 1.690 1.00 78.81 115 ASN A CA 1
ATOM 976 C C . ASN A 1 115 ? 4.400 1.383 1.811 1.00 78.81 115 ASN A C 1
ATOM 978 O O . ASN A 1 115 ? 3.856 1.265 2.911 1.00 78.81 115 ASN A O 1
ATOM 982 N N . LEU A 1 116 ? 3.721 1.712 0.712 1.00 81.94 116 LEU A N 1
ATOM 983 C CA . LEU A 1 116 ? 2.268 1.858 0.672 1.00 81.94 116 LEU A CA 1
ATOM 984 C C . LEU A 1 116 ? 1.559 0.501 0.796 1.00 81.94 116 LEU A C 1
ATOM 986 O O . LEU A 1 116 ? 0.620 0.373 1.586 1.00 81.94 116 LEU A O 1
ATOM 990 N N . ALA A 1 117 ? 2.052 -0.529 0.102 1.00 82.19 117 ALA A N 1
ATOM 991 C CA . ALA A 1 117 ? 1.534 -1.892 0.219 1.00 82.19 117 ALA A CA 1
ATOM 992 C C . ALA A 1 117 ? 1.661 -2.387 1.659 1.00 82.19 117 ALA A C 1
ATOM 994 O O . ALA A 1 117 ? 0.688 -2.820 2.271 1.00 82.19 117 ALA A O 1
ATOM 995 N N . LYS A 1 118 ? 2.828 -2.173 2.275 1.00 78.81 118 LYS A N 1
ATOM 996 C CA . LYS A 1 118 ? 3.053 -2.506 3.685 1.00 78.81 118 LYS A CA 1
ATOM 997 C C . LYS A 1 118 ? 2.121 -1.756 4.649 1.00 78.81 118 LYS A C 1
ATOM 999 O O . LYS A 1 118 ? 1.664 -2.351 5.619 1.00 78.81 118 LYS A O 1
ATOM 1004 N N . ALA A 1 119 ? 1.844 -0.472 4.409 1.00 76.69 119 ALA A N 1
ATOM 1005 C CA . ALA A 1 119 ? 1.017 0.359 5.297 1.00 76.69 119 ALA A CA 1
ATOM 1006 C C . ALA A 1 119 ? -0.486 0.030 5.237 1.00 76.69 119 ALA A C 1
ATOM 1008 O O . ALA A 1 119 ? -1.217 0.258 6.201 1.00 76.69 119 ALA A O 1
ATOM 1009 N N . THR A 1 120 ? -0.941 -0.485 4.099 1.00 79.06 120 THR A N 1
ATOM 1010 C CA . THR A 1 120 ? -2.336 -0.887 3.859 1.00 79.06 120 THR A CA 1
ATOM 1011 C C . THR A 1 120 ? -2.568 -2.375 4.081 1.00 79.06 120 THR A C 1
ATOM 1013 O O . THR A 1 120 ? -3.708 -2.831 4.186 1.00 79.06 120 THR A O 1
ATOM 1016 N N . GLY A 1 121 ? -1.476 -3.130 4.168 1.00 74.38 121 GLY A N 1
ATOM 1017 C CA . GLY A 1 121 ? -1.502 -4.558 4.358 1.00 74.38 121 GLY A CA 1
ATOM 1018 C C . GLY A 1 121 ? -1.562 -5.389 3.075 1.00 74.38 121 GLY A C 1
ATOM 1019 O O . GLY A 1 121 ? -1.756 -6.596 3.155 1.00 74.38 121 GLY A O 1
ATOM 1020 N N . GLY A 1 122 ? -1.391 -4.795 1.899 1.00 81.38 122 GLY A N 1
ATOM 1021 C CA . GLY A 1 122 ? -1.259 -5.590 0.682 1.00 81.38 122 GLY A CA 1
ATOM 1022 C C . GLY A 1 122 ? 0.123 -6.209 0.502 1.00 81.38 122 GLY A C 1
ATOM 1023 O O . GLY A 1 122 ? 0.987 -6.187 1.388 1.00 81.38 122 GLY A O 1
ATOM 1024 N N . VAL A 1 123 ? 0.322 -6.805 -0.671 1.00 84.62 123 VAL A N 1
ATOM 1025 C CA . VAL A 1 123 ? 1.564 -7.489 -1.040 1.00 84.62 123 VAL A CA 1
ATOM 1026 C C . VAL A 1 123 ? 2.358 -6.725 -2.083 1.00 84.62 123 VAL A C 1
ATOM 1028 O O . VAL A 1 123 ? 1.802 -6.022 -2.920 1.00 84.62 123 VAL A O 1
ATOM 1031 N N . THR A 1 124 ? 3.673 -6.918 -2.056 1.00 86.88 124 THR A N 1
ATOM 1032 C CA . THR A 1 124 ? 4.552 -6.578 -3.172 1.00 86.88 124 THR A CA 1
ATOM 1033 C C . THR A 1 124 ? 5.053 -7.869 -3.795 1.00 86.88 124 THR A C 1
ATOM 1035 O O . THR A 1 124 ? 5.648 -8.688 -3.096 1.00 86.88 124 THR A O 1
ATOM 1038 N N . LEU A 1 125 ? 4.804 -8.057 -5.088 1.00 84.50 125 LEU A N 1
ATOM 1039 C CA . LEU A 1 125 ? 5.261 -9.213 -5.853 1.00 84.50 125 LEU A CA 1
ATOM 1040 C C . LEU A 1 125 ? 6.076 -8.733 -7.049 1.00 84.50 125 LEU A C 1
ATOM 1042 O O . LEU A 1 125 ? 5.691 -7.774 -7.709 1.00 84.50 125 LEU A O 1
ATOM 104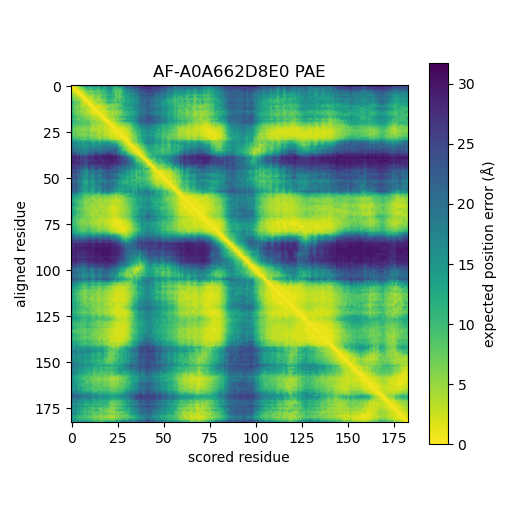6 N N . SER A 1 126 ? 7.185 -9.413 -7.322 1.00 82.56 126 SER A N 1
ATOM 1047 C CA . SER A 1 126 ? 8.018 -9.188 -8.503 1.00 82.56 126 SER A CA 1
ATOM 1048 C C . SER A 1 126 ? 7.934 -10.413 -9.409 1.00 82.56 126 SER A C 1
ATOM 1050 O O . SER A 1 126 ? 8.058 -11.534 -8.913 1.00 82.56 126 SER A O 1
ATOM 1052 N N . SER A 1 127 ? 7.670 -10.233 -10.705 1.00 81.38 127 SER A N 1
ATOM 1053 C CA . SER A 1 127 ? 7.498 -11.351 -11.643 1.00 81.38 127 SER A CA 1
ATOM 1054 C C . SER A 1 127 ? 7.746 -10.942 -13.093 1.00 81.38 127 SER A C 1
ATOM 1056 O O . SER A 1 127 ? 7.531 -9.793 -13.462 1.00 81.38 127 SER A O 1
ATOM 1058 N N . GLN A 1 128 ? 8.155 -11.888 -13.937 1.00 81.69 128 GLN A N 1
ATOM 1059 C CA . GLN A 1 128 ? 8.153 -11.737 -15.404 1.00 81.69 128 GLN A CA 1
ATOM 1060 C C . GLN A 1 128 ? 6.813 -12.156 -16.030 1.00 81.69 128 GLN A C 1
ATOM 1062 O O . GLN A 1 128 ? 6.558 -11.895 -17.199 1.00 81.69 128 GLN A O 1
ATOM 1067 N N . ASN A 1 129 ? 5.950 -12.808 -15.247 1.00 85.31 129 ASN A N 1
ATOM 1068 C CA . ASN A 1 129 ? 4.613 -13.233 -15.640 1.00 85.31 129 ASN A CA 1
ATOM 1069 C C . ASN A 1 129 ? 3.571 -12.439 -14.821 1.00 85.31 129 ASN A C 1
ATOM 1071 O O . ASN A 1 129 ? 3.354 -12.766 -13.643 1.00 85.31 129 ASN A O 1
ATOM 1075 N N . PRO A 1 130 ? 2.941 -11.402 -15.411 1.00 84.94 130 PRO A N 1
ATOM 1076 C CA . PRO A 1 130 ? 1.934 -10.584 -14.737 1.00 84.94 130 PRO A CA 1
ATOM 1077 C C . PRO A 1 130 ? 0.703 -11.377 -14.299 1.00 84.94 130 PRO A C 1
ATOM 1079 O O . PRO A 1 130 ? 0.160 -11.111 -13.231 1.00 84.94 130 PRO A O 1
ATOM 1082 N N . GLU A 1 131 ? 0.279 -12.371 -15.085 1.00 87.19 131 GLU A N 1
ATOM 1083 C CA . GLU A 1 131 ? -0.905 -13.180 -14.789 1.00 87.19 131 GLU A CA 1
ATOM 1084 C C . GLU A 1 131 ? -0.695 -14.023 -13.527 1.00 87.19 131 GLU A C 1
ATOM 1086 O O . GLU A 1 131 ? -1.520 -14.002 -12.614 1.00 87.19 131 GLU A O 1
ATOM 1091 N N . ALA A 1 132 ? 0.438 -14.725 -13.441 1.00 86.12 132 ALA A N 1
ATOM 1092 C CA . ALA A 1 132 ? 0.783 -15.528 -12.271 1.00 86.12 132 ALA A CA 1
ATOM 1093 C C . ALA A 1 132 ? 0.938 -14.658 -11.013 1.00 86.12 132 ALA A C 1
ATOM 1095 O O . ALA A 1 132 ? 0.458 -15.018 -9.936 1.00 86.12 132 ALA A O 1
ATOM 1096 N N . ALA A 1 133 ? 1.566 -13.487 -11.155 1.00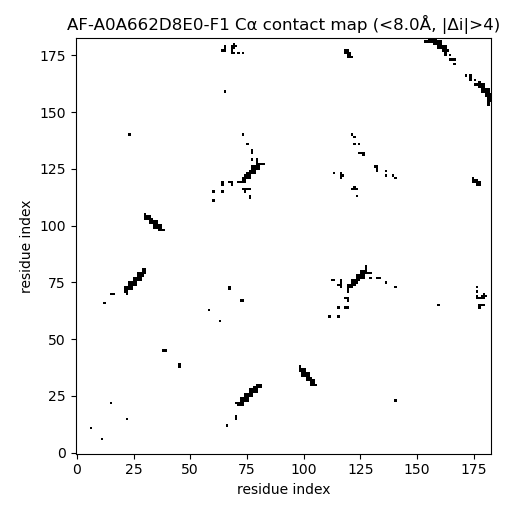 85.69 133 ALA A N 1
ATOM 1097 C CA . ALA A 1 133 ? 1.731 -12.546 -10.054 1.00 85.69 133 ALA A CA 1
ATOM 1098 C C . ALA A 1 133 ? 0.384 -11.989 -9.580 1.00 85.69 133 ALA A C 1
ATOM 1100 O O . ALA A 1 133 ? 0.129 -11.930 -8.378 1.00 85.69 133 ALA A O 1
ATOM 1101 N N . PHE A 1 134 ? -0.504 -11.638 -10.511 1.00 89.06 134 PHE A N 1
ATOM 1102 C CA . PHE A 1 134 ? -1.838 -11.159 -10.180 1.00 89.06 134 PHE A CA 1
ATOM 1103 C C . PHE A 1 134 ? -2.677 -12.238 -9.496 1.00 89.06 134 PHE A C 1
ATOM 1105 O O . PHE A 1 134 ? -3.225 -11.976 -8.428 1.00 89.06 134 PHE A O 1
ATOM 1112 N N . LYS A 1 135 ? -2.701 -13.468 -10.032 1.00 89.25 135 LYS A N 1
ATOM 1113 C CA . LYS A 1 135 ? -3.355 -14.620 -9.387 1.00 89.25 135 LYS A CA 1
ATOM 1114 C C . LYS A 1 135 ? -2.875 -14.793 -7.948 1.00 89.25 135 LYS A C 1
ATOM 1116 O O . LYS A 1 135 ? -3.694 -14.936 -7.044 1.00 89.25 135 LYS A O 1
ATOM 1121 N N . LYS A 1 136 ? -1.562 -14.696 -7.715 1.00 86.19 136 LYS A N 1
ATOM 1122 C CA . LYS A 1 136 ? -1.009 -14.803 -6.362 1.00 86.19 136 LYS A CA 1
ATOM 1123 C C . LYS A 1 136 ? -1.411 -13.635 -5.461 1.00 86.19 136 LYS A C 1
ATOM 1125 O O . LYS A 1 136 ? -1.691 -13.843 -4.284 1.00 86.19 136 LYS A O 1
ATOM 1130 N N . ALA A 1 137 ? -1.447 -12.413 -5.990 1.00 86.25 137 ALA A N 1
ATOM 1131 C CA . ALA A 1 137 ? -1.894 -11.249 -5.231 1.00 86.25 137 ALA A CA 1
ATOM 1132 C C . ALA A 1 137 ? -3.373 -11.361 -4.833 1.00 86.25 137 ALA A C 1
ATOM 1134 O O . ALA A 1 137 ? -3.713 -11.013 -3.705 1.00 86.25 137 ALA A O 1
ATOM 1135 N N . VAL A 1 138 ? -4.229 -11.879 -5.720 1.00 87.56 138 VAL A N 1
ATOM 1136 C CA . VAL A 1 138 ? -5.646 -12.153 -5.433 1.00 87.56 138 VAL A CA 1
ATOM 1137 C C . VAL A 1 138 ? -5.787 -13.233 -4.361 1.00 87.56 138 VAL A C 1
ATOM 1139 O O . VAL A 1 138 ? -6.464 -13.001 -3.367 1.00 87.56 138 VAL A O 1
ATOM 1142 N N . GLU A 1 139 ? -5.069 -14.352 -4.484 1.00 85.75 139 GLU A N 1
ATOM 1143 C CA . GLU A 1 139 ? -5.082 -15.425 -3.479 1.00 85.75 139 GLU A CA 1
ATOM 1144 C C . GLU A 1 139 ? -4.708 -14.896 -2.082 1.00 85.75 139 GLU A C 1
ATOM 1146 O O . GLU A 1 139 ? -5.341 -15.227 -1.080 1.00 85.75 139 GLU A O 1
ATOM 1151 N N . VAL A 1 140 ? -3.697 -14.025 -1.984 1.00 80.62 140 VAL A N 1
ATOM 1152 C CA . VAL A 1 140 ? -3.333 -13.409 -0.698 1.00 80.62 140 VAL A CA 1
ATOM 1153 C C . VAL A 1 140 ? -4.394 -12.407 -0.230 1.00 80.62 140 VAL A C 1
ATOM 1155 O O . VAL A 1 140 ? -4.685 -12.334 0.963 1.00 80.62 140 VAL A O 1
ATOM 1158 N N . ALA A 1 141 ? -4.986 -11.649 -1.151 1.00 78.38 141 ALA A N 1
ATOM 1159 C CA . ALA A 1 141 ? -6.015 -10.656 -0.863 1.00 78.38 141 ALA A CA 1
ATOM 1160 C C . ALA A 1 141 ? -7.335 -11.271 -0.354 1.00 78.38 141 ALA A C 1
ATOM 1162 O O . ALA A 1 141 ? -8.040 -10.621 0.428 1.00 78.38 141 ALA A O 1
ATOM 1163 N N . GLU A 1 142 ? -7.660 -12.494 -0.777 1.00 79.25 142 GLU A N 1
ATOM 1164 C CA . GLU A 1 142 ? -8.842 -13.263 -0.359 1.00 79.25 142 GLU A CA 1
ATOM 1165 C C . GLU A 1 142 ? -8.671 -13.911 1.023 1.00 79.25 142 GLU A C 1
ATOM 1167 O O . GLU A 1 142 ? -9.636 -14.045 1.775 1.00 79.25 142 GLU A O 1
ATOM 1172 N N . ASN A 1 143 ? -7.439 -14.245 1.408 1.00 71.25 143 ASN A N 1
ATOM 1173 C CA . ASN A 1 143 ? -7.140 -14.896 2.681 1.00 71.25 143 ASN A CA 1
ATOM 1174 C C . ASN A 1 143 ? -7.027 -13.882 3.831 1.00 71.25 143 ASN A C 1
ATOM 1176 O O . ASN A 1 143 ? -5.930 -13.469 4.217 1.00 71.25 143 ASN A O 1
ATOM 1180 N N . TYR A 1 144 ? -8.160 -13.483 4.418 1.00 67.81 144 TYR A N 1
ATOM 1181 C CA . TYR A 1 144 ? -8.167 -12.590 5.579 1.00 67.81 144 TYR A CA 1
ATOM 1182 C C . TYR A 1 144 ? -9.239 -12.926 6.618 1.00 67.81 144 TYR A C 1
ATOM 1184 O O . TYR A 1 144 ? -10.326 -13.406 6.310 1.00 67.81 144 TYR A O 1
ATOM 1192 N N . TYR A 1 145 ? -8.934 -12.585 7.869 1.00 69.94 145 TYR A N 1
ATOM 1193 C CA . TYR A 1 145 ? -9.898 -12.569 8.964 1.00 69.94 145 TYR A CA 1
ATOM 1194 C C . TYR A 1 145 ? -10.445 -11.152 9.148 1.00 69.94 145 TYR A C 1
ATOM 1196 O O . TYR A 1 145 ? -9.689 -10.177 9.127 1.00 69.94 145 TYR A O 1
ATOM 1204 N N . LEU A 1 146 ? -11.758 -11.031 9.347 1.00 70.50 146 LEU A N 1
ATOM 1205 C CA . LEU A 1 146 ? -12.401 -9.773 9.717 1.00 70.50 146 LEU A CA 1
ATOM 1206 C C . LEU A 1 146 ? -12.437 -9.651 11.236 1.00 70.50 146 LEU A C 1
ATOM 1208 O O . LEU A 1 146 ? -13.093 -10.436 11.915 1.00 70.50 146 LEU A O 1
ATOM 1212 N N . LEU A 1 147 ? -11.741 -8.645 11.758 1.00 72.75 147 LEU A N 1
ATOM 1213 C CA . LEU A 1 147 ? -11.812 -8.268 13.162 1.00 72.75 147 LEU A CA 1
ATOM 1214 C C . LEU A 1 147 ? -12.428 -6.877 13.271 1.00 72.75 147 LEU A C 1
ATOM 1216 O O . LEU A 1 147 ? -11.866 -5.899 12.775 1.00 72.75 147 LEU A O 1
ATOM 1220 N N . TYR A 1 148 ? -13.566 -6.797 13.950 1.00 75.06 148 TYR A N 1
ATOM 1221 C CA . TYR A 1 148 ? -14.217 -5.536 14.274 1.00 75.06 148 TYR A CA 1
ATOM 1222 C C . TYR A 1 148 ? -13.840 -5.128 15.692 1.00 75.06 148 TYR A C 1
ATOM 1224 O O . TYR A 1 148 ? -13.868 -5.940 16.615 1.00 75.06 148 TYR A O 1
ATOM 1232 N N . TYR A 1 149 ? -13.503 -3.856 15.869 1.00 82.19 149 TYR A N 1
ATOM 1233 C CA . TYR A 1 149 ? -13.346 -3.265 17.187 1.00 82.19 149 TYR A CA 1
ATOM 1234 C C . TYR A 1 149 ? -14.040 -1.907 17.202 1.00 82.19 149 TYR A C 1
ATOM 1236 O O . TYR A 1 149 ? -14.129 -1.226 16.179 1.00 82.19 149 TYR A O 1
ATOM 1244 N N . ARG A 1 150 ? -14.509 -1.508 18.380 1.00 81.31 150 ARG A N 1
ATOM 1245 C CA . ARG A 1 150 ? -15.039 -0.172 18.634 1.00 81.31 150 ARG A CA 1
ATOM 1246 C C . ARG A 1 150 ? -14.256 0.432 19.799 1.00 81.31 150 ARG A C 1
ATOM 1248 O O . ARG A 1 150 ? -14.132 -0.232 20.828 1.00 81.31 150 ARG A O 1
ATOM 1255 N N . PRO A 1 151 ? -13.703 1.649 19.667 1.00 84.38 151 PRO A N 1
ATOM 1256 C CA . PRO A 1 151 ? -13.078 2.318 20.801 1.00 84.38 151 PRO A CA 1
ATOM 1257 C C . PRO A 1 151 ? -14.137 2.622 21.871 1.00 84.38 151 PRO A C 1
ATOM 1259 O O . PRO A 1 151 ? -15.230 3.080 21.543 1.00 84.38 151 PRO A O 1
ATOM 1262 N N . LEU A 1 152 ? -13.805 2.382 23.143 1.00 84.00 152 LEU A N 1
ATOM 1263 C CA . LEU A 1 152 ? -14.703 2.631 24.283 1.00 84.00 152 LEU A CA 1
ATOM 1264 C C . LEU A 1 152 ? -15.131 4.106 24.373 1.00 84.00 152 LEU A C 1
ATOM 1266 O O . LEU A 1 152 ? -16.305 4.389 24.575 1.00 84.00 152 LEU A O 1
ATOM 1270 N N . ASN A 1 153 ? -14.196 5.032 24.141 1.00 86.00 153 ASN A N 1
ATOM 1271 C CA . ASN A 1 153 ? -14.409 6.478 24.246 1.00 86.00 153 ASN A CA 1
ATOM 1272 C C . ASN A 1 153 ? -14.200 7.155 22.882 1.00 86.00 153 ASN A C 1
ATOM 1274 O O . ASN A 1 153 ? -13.219 7.872 22.681 1.00 86.00 153 ASN A O 1
ATOM 1278 N N . TYR A 1 154 ? -15.070 6.863 21.910 1.00 85.62 154 TYR A N 1
ATOM 1279 C CA . TYR A 1 154 ? -14.995 7.493 20.587 1.00 85.62 154 TYR A CA 1
ATOM 1280 C C . TYR A 1 154 ? -15.200 9.014 20.675 1.00 85.62 154 TYR A C 1
ATOM 1282 O O . TYR A 1 154 ? -16.136 9.470 21.328 1.00 85.62 154 TYR A O 1
ATOM 1290 N N . GLN A 1 155 ? -14.348 9.782 19.991 1.00 88.06 155 GLN A N 1
ATOM 1291 C CA . GLN A 1 155 ? -14.485 11.230 19.818 1.00 88.06 155 GL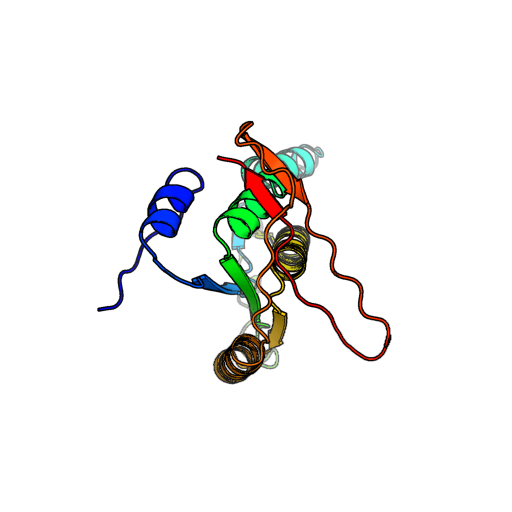N A CA 1
ATOM 1292 C C . GLN A 1 155 ? -14.250 11.579 18.347 1.00 88.06 155 GLN A C 1
ATOM 1294 O O . GLN A 1 155 ? -13.164 11.301 17.836 1.00 88.06 155 GLN A O 1
ATOM 1299 N N . ALA A 1 156 ? -15.248 12.187 17.702 1.00 88.25 156 ALA A N 1
ATOM 1300 C CA . ALA A 1 156 ? -15.169 12.697 16.334 1.00 88.25 156 ALA A CA 1
ATOM 1301 C C . ALA A 1 156 ? -14.453 14.061 16.322 1.00 88.25 156 ALA A C 1
ATOM 1303 O O . ALA A 1 156 ? -15.080 15.117 16.286 1.00 88.25 156 ALA A O 1
ATOM 1304 N N . ASP A 1 157 ? -13.128 14.041 16.476 1.00 91.12 157 ASP A N 1
ATOM 1305 C CA . ASP A 1 157 ? -12.278 15.234 16.575 1.00 91.12 157 ASP A CA 1
ATOM 1306 C C . ASP A 1 157 ? -11.437 15.503 15.315 1.00 91.12 157 ASP A C 1
ATOM 1308 O O . ASP A 1 157 ? -10.522 16.328 15.345 1.00 91.12 157 ASP A O 1
ATOM 1312 N N . GLY A 1 158 ? -11.702 14.781 14.223 1.00 88.69 158 GLY A N 1
ATOM 1313 C CA . GLY A 1 158 ? -10.989 14.879 12.949 1.00 88.69 158 GLY A CA 1
ATOM 1314 C C . GLY A 1 158 ? -9.545 14.370 12.996 1.00 88.69 158 GLY A C 1
ATOM 1315 O O . GLY A 1 158 ? -8.796 14.530 12.031 1.00 88.69 158 GLY A O 1
ATOM 1316 N N . LYS A 1 159 ? -9.103 13.767 14.110 1.00 90.50 159 LYS A N 1
ATOM 1317 C CA . LYS A 1 159 ? -7.720 13.294 14.259 1.00 90.50 159 LYS A CA 1
ATOM 1318 C C . LYS A 1 159 ? -7.553 11.875 13.729 1.00 90.50 159 LYS A C 1
ATOM 1320 O O . LYS A 1 159 ? -8.421 11.019 13.889 1.00 90.50 159 LYS A O 1
ATOM 1325 N N . PHE A 1 160 ? -6.375 11.598 13.169 1.00 87.31 160 PHE A N 1
ATOM 1326 C CA . PHE A 1 160 ? -5.998 10.248 12.754 1.00 87.31 160 PHE A CA 1
ATOM 1327 C 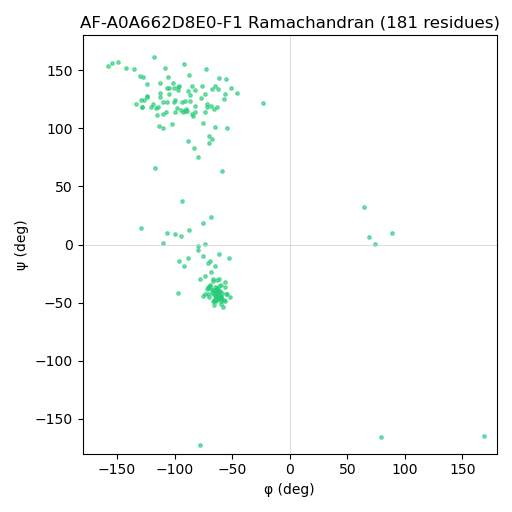C . PHE A 1 160 ? -5.713 9.359 13.973 1.00 87.31 160 PHE A C 1
ATOM 1329 O O . PHE A 1 160 ? -4.825 9.639 14.780 1.00 87.31 160 PHE A O 1
ATOM 1336 N N . ARG A 1 161 ? -6.453 8.260 14.092 1.00 89.31 161 ARG A N 1
ATOM 1337 C CA . ARG A 1 161 ? -6.324 7.239 15.130 1.00 89.31 161 ARG A CA 1
ATOM 1338 C C . ARG A 1 161 ? -5.539 6.056 14.577 1.00 89.31 161 ARG A C 1
ATOM 1340 O O . ARG A 1 161 ? -6.004 5.350 13.685 1.00 89.31 161 ARG A O 1
ATOM 1347 N N . GLN A 1 162 ? -4.344 5.829 15.116 1.00 89.50 162 GLN A N 1
ATOM 1348 C CA . GLN A 1 162 ? -3.510 4.698 14.722 1.00 89.50 162 GLN A CA 1
ATOM 1349 C C . GLN A 1 162 ? -4.032 3.391 15.330 1.00 89.50 162 GLN A C 1
ATOM 1351 O O . GLN A 1 162 ? -4.352 3.320 16.515 1.00 89.50 162 GLN A O 1
ATOM 1356 N N . ILE A 1 163 ? -4.055 2.338 14.518 1.00 87.19 163 ILE A N 1
ATOM 1357 C CA . ILE A 1 163 ? -4.364 0.975 14.943 1.00 87.19 163 ILE A CA 1
ATOM 1358 C C . ILE A 1 163 ? -3.047 0.218 15.096 1.00 87.19 163 ILE A C 1
ATOM 1360 O O . ILE A 1 163 ? -2.169 0.291 14.237 1.00 87.19 163 ILE A O 1
ATOM 1364 N N . LYS A 1 164 ? -2.906 -0.529 16.191 1.00 87.88 164 LYS A N 1
ATOM 1365 C CA . LYS A 1 164 ? -1.799 -1.464 16.404 1.00 87.88 164 LYS A CA 1
ATOM 1366 C C . LYS A 1 164 ? -2.375 -2.814 16.795 1.00 87.88 164 LYS A C 1
ATOM 1368 O O . LYS A 1 164 ? -3.026 -2.923 17.831 1.00 87.88 164 LYS A O 1
ATOM 1373 N N . VAL A 1 165 ? -2.115 -3.834 15.985 1.00 84.31 165 VAL A N 1
ATOM 1374 C CA . VAL A 1 165 ? -2.522 -5.211 16.284 1.00 84.31 165 VAL A CA 1
ATOM 1375 C C . VAL A 1 165 ? -1.301 -6.003 16.735 1.00 84.31 165 VAL A C 1
ATOM 1377 O O . VAL A 1 165 ? -0.260 -5.986 16.081 1.00 84.31 165 VAL A O 1
ATOM 1380 N N . VAL A 1 166 ? -1.423 -6.692 17.868 1.00 87.00 166 VAL A N 1
ATOM 1381 C CA . VAL A 1 166 ? -0.370 -7.549 18.424 1.00 87.00 166 VAL A CA 1
ATOM 1382 C C . VAL A 1 166 ? -0.941 -8.947 18.616 1.00 87.00 166 VAL A C 1
ATOM 1384 O O . VAL A 1 166 ? -1.977 -9.116 19.252 1.00 87.00 166 VAL A O 1
ATOM 1387 N N . VAL A 1 167 ? -0.256 -9.949 18.073 1.00 85.94 167 VAL A N 1
ATOM 1388 C CA . VAL A 1 167 ? -0.594 -11.367 18.247 1.00 85.94 167 VAL A CA 1
ATOM 1389 C C . VAL A 1 167 ? 0.393 -12.022 19.203 1.00 85.94 167 VAL A C 1
ATOM 1391 O O . VAL A 1 167 ? 1.576 -11.686 19.215 1.00 85.94 167 VAL A O 1
ATOM 1394 N N . ARG A 1 168 ? -0.090 -12.966 20.020 1.00 86.88 168 ARG A N 1
ATOM 1395 C CA . ARG A 1 168 ? 0.757 -13.683 20.991 1.00 86.88 168 ARG A CA 1
ATOM 1396 C C . ARG A 1 168 ? 1.779 -14.595 20.309 1.00 86.88 168 ARG A C 1
ATOM 1398 O O . ARG A 1 168 ? 2.912 -14.694 20.767 1.00 86.88 168 ARG A O 1
ATOM 1405 N N . ASN A 1 169 ? 1.380 -15.258 19.225 1.00 84.25 169 ASN A N 1
ATOM 1406 C CA . ASN A 1 169 ? 2.243 -16.164 18.474 1.00 84.25 169 ASN A CA 1
ATOM 1407 C C . ASN A 1 169 ? 2.966 -15.402 17.351 1.00 84.25 169 ASN A C 1
ATOM 1409 O O . ASN A 1 169 ? 2.324 -14.799 16.493 1.00 84.25 169 ASN A O 1
ATOM 1413 N N . ARG A 1 170 ? 4.303 -15.457 17.356 1.00 78.00 170 ARG A N 1
ATOM 1414 C CA . ARG A 1 170 ? 5.180 -14.745 16.411 1.00 78.00 170 ARG A CA 1
ATOM 1415 C C . ARG A 1 170 ? 5.237 -15.372 15.014 1.00 78.00 170 ARG A C 1
ATOM 1417 O O . ARG A 1 170 ? 5.764 -14.741 14.107 1.00 78.00 170 ARG A O 1
ATOM 1424 N N . ASN A 1 171 ? 4.676 -16.567 14.827 1.00 81.81 171 ASN A N 1
ATOM 1425 C CA . ASN A 1 171 ? 4.654 -17.260 13.535 1.00 81.81 171 ASN A CA 1
ATOM 1426 C C . ASN A 1 171 ? 3.558 -16.733 12.594 1.00 81.81 171 ASN A C 1
ATOM 1428 O O . ASN A 1 171 ? 3.475 -17.164 11.448 1.00 81.81 171 ASN A O 1
ATOM 1432 N N . TYR A 1 172 ? 2.714 -15.806 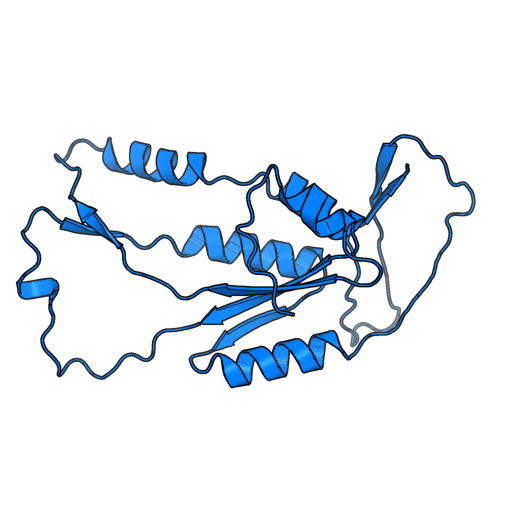13.058 1.00 73.94 172 TYR A N 1
ATOM 1433 C CA . TYR A 1 172 ? 1.691 -15.178 12.230 1.00 73.94 172 TYR A CA 1
ATOM 1434 C C . TYR A 1 172 ? 2.158 -13.830 11.690 1.00 73.94 172 TYR A C 1
ATOM 1436 O O . TYR A 1 172 ? 2.624 -12.963 12.431 1.00 73.94 172 TYR A O 1
ATOM 1444 N N . LYS A 1 173 ? 1.947 -13.623 10.390 1.00 70.25 173 LYS A N 1
ATOM 1445 C CA . LYS A 1 173 ? 2.071 -12.310 9.762 1.00 70.25 173 LYS A CA 1
ATOM 1446 C C . LYS A 1 173 ? 0.754 -11.563 9.937 1.00 70.25 173 LYS A C 1
ATOM 1448 O O . LYS A 1 173 ? -0.259 -11.946 9.360 1.00 70.25 173 LYS A O 1
ATOM 1453 N N . VAL A 1 174 ? 0.771 -10.500 10.735 1.00 74.12 174 VAL A N 1
ATOM 1454 C CA . VAL A 1 174 ? -0.404 -9.646 10.922 1.00 74.12 174 VAL A CA 1
ATOM 1455 C C . VAL A 1 174 ? -0.410 -8.551 9.874 1.00 74.12 174 VAL A C 1
ATOM 1457 O O . VAL A 1 174 ? 0.590 -7.870 9.649 1.00 74.12 174 VAL A O 1
ATOM 1460 N N . ILE A 1 175 ? -1.568 -8.386 9.258 1.00 70.00 175 ILE A N 1
ATOM 1461 C CA . ILE A 1 175 ? -1.826 -7.425 8.206 1.00 70.00 175 ILE A CA 1
ATOM 1462 C C . ILE A 1 175 ? -3.069 -6.636 8.620 1.00 70.00 175 ILE A C 1
ATOM 1464 O O . ILE A 1 175 ? -4.134 -7.220 8.806 1.00 70.00 175 ILE A O 1
ATOM 1468 N N . HIS A 1 176 ? -2.941 -5.322 8.804 1.00 76.00 176 HIS A N 1
ATOM 1469 C CA . HIS A 1 176 ? -4.057 -4.456 9.183 1.00 76.00 176 HIS A CA 1
ATOM 1470 C C . HIS A 1 176 ? -3.878 -3.044 8.619 1.00 76.00 176 HIS A C 1
ATOM 1472 O O . HIS A 1 176 ? -2.753 -2.610 8.370 1.00 76.00 176 HIS A O 1
ATOM 1478 N N . ARG A 1 177 ? -4.985 -2.304 8.465 1.00 75.69 177 ARG A N 1
ATOM 1479 C CA . ARG A 1 177 ? -4.935 -0.879 8.105 1.00 75.69 177 ARG A CA 1
ATOM 1480 C C . ARG A 1 177 ? -4.188 -0.082 9.177 1.00 75.69 177 ARG A C 1
ATOM 1482 O O . ARG A 1 177 ? -4.342 -0.361 10.368 1.00 75.69 177 ARG A O 1
ATOM 1489 N N . LEU A 1 178 ? -3.423 0.929 8.772 1.00 82.56 178 LEU A N 1
ATOM 1490 C CA . LEU A 1 178 ? -2.648 1.775 9.687 1.00 82.56 178 LEU A CA 1
ATOM 1491 C C . LEU A 1 178 ? -3.516 2.508 10.727 1.00 82.56 178 LEU A C 1
ATOM 1493 O O . LEU A 1 178 ? -3.074 2.723 11.854 1.00 82.56 178 LEU A O 1
ATOM 1497 N N . GLY A 1 179 ? -4.730 2.909 10.358 1.00 85.94 179 GLY A N 1
ATOM 1498 C CA . GLY A 1 179 ? -5.592 3.746 11.185 1.00 85.94 179 GLY A CA 1
ATOM 1499 C C . GLY A 1 179 ? -6.801 4.268 10.418 1.00 85.94 179 GLY A C 1
ATOM 1500 O O . GLY A 1 179 ? -7.119 3.741 9.354 1.00 85.94 179 GLY A O 1
ATOM 1501 N N . TYR A 1 180 ? -7.463 5.273 10.980 1.00 86.25 180 TYR A N 1
ATOM 1502 C CA . TYR A 1 180 ? -8.637 5.949 10.420 1.00 86.25 180 TYR A CA 1
ATOM 1503 C C . TYR A 1 180 ? -8.726 7.375 10.974 1.00 86.25 180 TYR A C 1
ATOM 1505 O O . TYR A 1 180 ? -8.178 7.658 12.041 1.00 86.25 180 TYR A O 1
ATOM 1513 N N . VAL A 1 181 ? -9.383 8.277 10.258 1.00 87.25 181 VAL A N 1
ATOM 1514 C CA . VAL A 1 181 ? -9.751 9.609 10.740 1.00 87.25 181 VAL A CA 1
ATOM 1515 C C . VAL A 1 181 ? -11.031 9.472 11.563 1.00 87.25 181 VAL A C 1
ATOM 1517 O O . VAL A 1 181 ? -11.939 8.746 11.182 1.00 87.25 181 VAL A O 1
ATOM 1520 N N . ALA A 1 182 ? -11.070 10.089 12.745 1.00 87.56 182 ALA A N 1
ATOM 1521 C CA . ALA A 1 182 ? -12.263 10.085 13.586 1.00 87.56 182 ALA A CA 1
ATOM 1522 C C . ALA A 1 182 ? -13.174 11.261 13.210 1.00 87.56 182 ALA A C 1
ATOM 1524 O O . ALA A 1 182 ? -13.019 12.349 13.768 1.00 87.56 182 ALA A O 1
ATOM 1525 N N . ASP A 1 183 ? -14.070 11.045 12.251 1.00 81.56 183 ASP A N 1
ATOM 1526 C CA . ASP A 1 183 ? -15.082 11.998 11.783 1.00 81.56 183 ASP A CA 1
ATOM 1527 C C . ASP A 1 183 ? -16.528 11.607 12.153 1.00 81.56 183 ASP A C 1
ATOM 1529 O O . ASP A 1 183 ? -16.744 10.539 12.787 1.00 81.56 183 ASP A O 1
#

Mean predicted aligned error: 12.43 Å

Solvent-accessible surface area (backbone atoms only — not comparable to full-atom values): 11415 Å² total; per-residue (Å²): 136,90,78,89,74,91,82,45,88,81,49,42,61,62,58,55,68,75,50,84,71,82,39,78,45,78,47,78,46,61,88,61,74,42,82,38,68,53,89,68,73,99,73,67,61,61,60,55,50,53,52,43,58,53,51,77,64,57,67,60,61,67,60,51,45,52,50,36,12,45,66,47,32,30,30,28,33,37,39,36,47,81,78,80,70,73,91,81,66,81,70,66,70,81,71,53,60,94,55,50,44,79,44,74,77,54,72,65,53,51,53,52,48,48,52,43,8,60,43,21,40,32,49,74,46,78,32,75,47,64,68,64,47,47,54,52,51,49,58,56,69,68,68,71,85,90,82,88,84,77,72,93,80,77,65,69,73,66,47,77,45,76,54,84,90,86,71,93,61,82,91,60,89,84,68,55,47,44,28,34,60,27,108

Secondary structure (DSSP, 8-state):
--------HHHHHHHHHT--S-EEEEEEEE--EEEEE----SSSHHHHHHHHHHHHT---HHHHHHHHHHTTEEEEEEEEPPP---S-S--GGGGS-TTEEEEE-HHHHHHHHHHHHHHHT--EEEES-HHHHHHHHHHHHH---------TT---SS-EEE-----S-TTS------EEE--

Foldseek 3Di:
DDDDDDDDPVCPLVVLVVDPDAAEAEDEDEWDFDWDFQPDDPDPVVVVVVVVVVVVVPDPLVVLLQSCLASLYQYEYEYAYADPPDPPPDDCVVVDPPRIDTDTPDDVVVVSSCVSNQQSQFYYHYYNDRVVRVVVRVVVVPPDDDDDDDDPDQDQPQDWDADDDDDPDPVDDDGHHGTHGRD

pLDDT: mean 70.96, std 14.83, range [36.81, 91.12]

Radius of gyration: 20.8 Å; Cα contacts (8 Å, |Δi|>4): 203; chains: 1; bounding box: 48×39×58 Å

Nearest PDB structures (foldseek):
  8ebt-assembly1_E  TM=3.987E-01  e=1.900E-01  Homo sapiens
  3tjr-assembly1_B  TM=3.435E-01  e=3.632E+00  Mycobacterium avium subsp. paratuberculosis
  8i9u-assembly1_N  TM=2.438E-01  e=1.578E+00  Homo sapiens
  6t65-assembly1_B  TM=2.632E-01  e=4.130E+00  Acinetobacter baumannii